Protein AF-A0AAD3SWW3-F1 (afdb_monomer_lite)

Sequence (235 aa):
MEGFQVLTLEDVVSCADIFVITTGGRDIIMVDHMRKMKNAIVCNIGHFNNEVDMHELETYPGIERITMKLQTDKYVFPDTKSGIIVMAEGHLMDLGCATGNPSLVMSCSFTNQVIAQLELWKKKKSGKYRKKIHVLPKHLDEKVAALHLGKLGVKLTKEQADYINVPSKVLTGLLTTGIRSKEGKDSRLEHYLQGMLFFLNPSYDKLFGVSPSMFIVIGRLEESGDNLERNAEME

Foldseek 3Di:
DVPDDADQLVVCLQFFAEWEFAQLDADQAEPVSVVNYAQHEYEYQHDAQGNHPLVCQVVPPPWDWDDPDFQWIWIADPVVRGIYIYGNSRGRRCVRVHPHDDPLLVQLQVQLVVVVVVVCVVCVPVPPDDPDDDDDPPVSNLLSVLVSCVVVVDADDPVNCVVQVHPNCSRPDDDDDDDDDDDDDDPPVCVVVVVSVVVRDPPPCPVPVDDSSGDTPTDHDDPPPDDPPDPPPDD

Secondary structure (DSSP, 8-state):
--S-----HHHHTTT-SEEEE--S-S--B-HHHHTT--S-EEEE-SSTT-SB-HHHHHHSTT-EEEEEETTEEEEE-TTT--EEEEEGGGSBHHHHSS--S-HHHHHHHHHHHHHHHHHHHHHTTTT---SS--PPPHHHHHH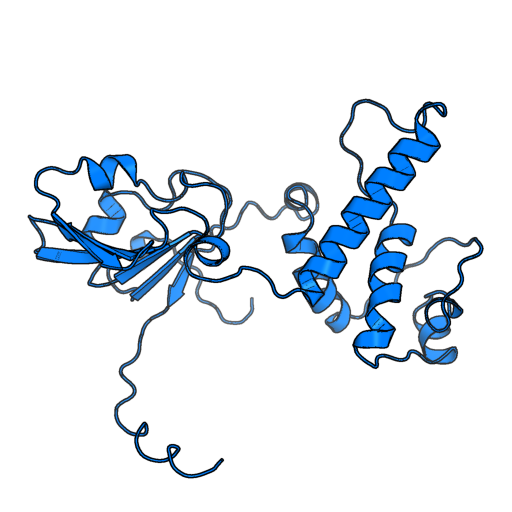HHHHHHTTTT----HHHHHHTT--GGGGTT-------------HHHHHHHHHHHHTT-TTGGGTS-------EEEE------S-TTSSSS--

pLDDT: mean 73.69, std 25.2, range [26.05, 97.5]

Radius of gyration: 23.42 Å; chains: 1; bounding box: 47×47×59 Å

InterPro domains:
  IPR000043 Adenosylhomocysteinase-like [PTHR23420] (1-168)
  IPR000043 Adenosylhomocysteinase-like [SM00996] (1-169)
  IPR015878 S-adenosyl-L-homocysteine hydrolase, NAD binding domain [PF00670] (1-100)
  IPR015878 S-adenosyl-L-homocysteine hydrolase, NAD binding domain [SM00997] (1-100)
  IPR036291 NAD(P)-binding domain superfamily [SSF51735] (1-100)
  IPR042172 Adenosylhomocysteinase-like superfamily [G3DSA:3.40.50.1480] (1-154)

Organism: Nepenthes gracilis (NCBI:txid150966)

Structure (mmCIF, N/CA/C/O backbone):
data_AF-A0AAD3SWW3-F1
#
_entry.id   AF-A0AAD3SWW3-F1
#
loop_
_atom_site.group_PDB
_atom_site.id
_atom_site.type_symbol
_atom_site.label_atom_id
_atom_site.label_alt_id
_atom_site.label_comp_id
_atom_site.label_asym_id
_atom_site.label_entity_id
_atom_site.label_seq_id
_atom_site.pdbx_PDB_ins_code
_atom_site.Cartn_x
_atom_site.Cartn_y
_atom_site.Cartn_z
_atom_site.occupancy
_atom_site.B_iso_or_equiv
_atom_site.auth_seq_id
_atom_site.auth_comp_id
_atom_site.auth_asym_id
_atom_site.auth_atom_id
_atom_site.pdbx_PDB_model_num
ATOM 1 N N . MET A 1 1 ? -11.834 -14.045 -11.225 1.00 55.09 1 MET A N 1
ATOM 2 C CA . MET A 1 1 ? -11.858 -13.611 -9.814 1.00 55.09 1 MET A CA 1
ATOM 3 C C . MET A 1 1 ? -11.356 -14.773 -8.987 1.00 55.09 1 MET A C 1
ATOM 5 O O . MET A 1 1 ? -11.909 -15.854 -9.124 1.00 55.09 1 MET A O 1
ATOM 9 N N . GLU A 1 2 ? -10.321 -14.559 -8.181 1.00 86.56 2 GLU A N 1
ATOM 10 C CA . GLU A 1 2 ? -9.600 -15.570 -7.379 1.00 86.56 2 GLU A CA 1
ATOM 11 C C . GLU A 1 2 ? -10.410 -16.125 -6.181 1.00 86.56 2 GLU A C 1
ATOM 13 O O . GLU A 1 2 ? -9.844 -16.537 -5.177 1.00 86.56 2 GLU A O 1
ATOM 18 N N . GLY A 1 3 ? -11.746 -16.100 -6.235 1.00 89.31 3 GLY A N 1
ATOM 19 C CA . GLY A 1 3 ? -12.611 -16.553 -5.137 1.00 89.31 3 GLY A CA 1
ATOM 20 C C . GLY A 1 3 ? -12.808 -15.552 -3.990 1.00 89.31 3 GLY A C 1
ATOM 21 O O . GLY A 1 3 ? -13.494 -15.877 -3.027 1.00 89.31 3 GLY A O 1
ATOM 22 N N . PHE A 1 4 ? -12.267 -14.334 -4.088 1.00 85.88 4 PHE A N 1
ATOM 23 C CA . PHE A 1 4 ? -12.509 -13.281 -3.099 1.00 85.88 4 PHE A CA 1
ATOM 24 C C . PHE A 1 4 ? -13.908 -12.681 -3.223 1.00 85.88 4 PHE A C 1
ATOM 26 O O . PHE A 1 4 ? -14.391 -12.410 -4.326 1.00 85.88 4 PHE A O 1
ATOM 33 N N . GLN A 1 5 ? -14.526 -12.424 -2.074 1.00 88.44 5 GLN A N 1
ATOM 34 C CA . GLN A 1 5 ? -15.773 -11.682 -2.006 1.00 88.44 5 GLN A CA 1
ATOM 35 C C . GLN A 1 5 ? -15.509 -10.199 -2.289 1.00 88.44 5 GLN A C 1
ATOM 37 O O . GLN A 1 5 ? -14.572 -9.617 -1.746 1.00 88.44 5 GLN A O 1
ATOM 42 N N . VAL A 1 6 ? -16.341 -9.592 -3.134 1.00 90.81 6 VAL A N 1
ATOM 43 C CA . VAL A 1 6 ? -16.295 -8.154 -3.419 1.00 90.81 6 VAL A CA 1
ATOM 44 C C . VAL A 1 6 ? -17.552 -7.519 -2.853 1.00 90.81 6 VAL A C 1
ATOM 46 O O . VAL A 1 6 ? -18.652 -7.802 -3.323 1.00 90.81 6 VAL A O 1
ATOM 49 N N . LEU A 1 7 ? -17.364 -6.702 -1.823 1.00 91.81 7 LEU A N 1
ATOM 50 C CA . LEU A 1 7 ? -18.405 -5.987 -1.088 1.00 91.81 7 LEU A CA 1
ATOM 51 C C . LEU A 1 7 ? -18.017 -4.516 -0.950 1.00 91.81 7 LEU A C 1
ATOM 53 O O . LEU A 1 7 ? -16.860 -4.154 -1.181 1.00 91.81 7 LEU A O 1
ATOM 57 N N . THR A 1 8 ? -18.973 -3.674 -0.565 1.00 92.81 8 THR A N 1
ATOM 58 C CA . THR A 1 8 ? -18.651 -2.303 -0.157 1.00 92.81 8 THR A CA 1
ATOM 59 C C . THR A 1 8 ? -18.072 -2.299 1.254 1.00 92.81 8 THR A C 1
ATOM 61 O O . THR A 1 8 ? -18.228 -3.269 1.995 1.00 92.81 8 THR A O 1
ATOM 64 N N . LEU A 1 9 ? -17.399 -1.214 1.650 1.00 92.81 9 LEU A N 1
ATOM 65 C CA . LEU A 1 9 ? -16.875 -1.077 3.012 1.00 92.81 9 LEU A CA 1
ATOM 66 C C . LEU A 1 9 ? -18.009 -1.119 4.046 1.00 92.81 9 LEU A C 1
ATOM 68 O O . LEU A 1 9 ? -17.864 -1.720 5.107 1.00 92.81 9 LEU A O 1
ATOM 72 N N . GLU A 1 10 ? -19.153 -0.519 3.729 1.00 93.31 10 GLU A N 1
ATOM 73 C CA . GLU A 1 10 ? -20.309 -0.428 4.619 1.00 93.31 10 GLU A CA 1
ATOM 74 C C . GLU A 1 10 ? -20.880 -1.803 4.984 1.00 93.31 10 GLU A C 1
ATOM 76 O O . GLU A 1 10 ? -21.335 -1.982 6.114 1.00 93.31 10 GLU A O 1
ATOM 81 N N . ASP A 1 11 ? -20.798 -2.780 4.075 1.00 92.69 11 ASP A N 1
ATOM 82 C CA . ASP A 1 11 ? -21.304 -4.143 4.287 1.00 92.69 11 ASP A CA 1
ATOM 83 C C . ASP A 1 11 ? -20.494 -4.929 5.336 1.00 92.69 11 ASP A C 1
ATOM 85 O O . ASP A 1 11 ? -20.975 -5.906 5.910 1.00 92.69 11 ASP A O 1
ATOM 89 N N . VAL A 1 12 ? -19.247 -4.523 5.581 1.00 93.56 12 VAL A N 1
ATOM 90 C CA . VAL A 1 12 ? -18.220 -5.326 6.274 1.00 93.56 12 VAL A CA 1
ATOM 91 C C . VAL A 1 12 ? -17.518 -4.588 7.410 1.00 93.56 12 VAL A C 1
ATOM 93 O O . VAL A 1 12 ? -16.843 -5.223 8.224 1.00 93.56 12 VAL A O 1
ATOM 96 N N . VAL A 1 13 ? -17.691 -3.266 7.505 1.00 93.75 13 VAL A N 1
ATOM 97 C CA . VAL A 1 13 ? -17.001 -2.392 8.469 1.00 93.75 13 VAL A CA 1
ATOM 98 C C . VAL A 1 13 ? -17.160 -2.850 9.922 1.00 93.75 13 VAL A C 1
ATOM 100 O O . VAL A 1 13 ? -16.251 -2.683 10.727 1.00 93.75 13 VAL A O 1
ATOM 103 N N . SER A 1 14 ? -18.290 -3.469 10.264 1.00 92.31 14 SER A N 1
ATOM 104 C CA . SER A 1 14 ? -18.594 -3.914 11.628 1.00 92.31 14 SER A CA 1
ATOM 105 C C . SER A 1 14 ? -18.078 -5.317 11.963 1.00 92.31 14 SER A C 1
ATOM 107 O O . SER A 1 14 ? -17.963 -5.656 13.142 1.00 92.31 14 SER A O 1
ATOM 109 N N . CYS A 1 15 ? -17.759 -6.149 10.965 1.00 90.06 15 CYS A N 1
ATOM 110 C CA . CYS A 1 15 ? -17.384 -7.550 11.182 1.00 90.06 15 CYS A CA 1
ATOM 111 C C . CYS A 1 15 ? -15.921 -7.875 10.860 1.00 90.06 15 CYS A C 1
ATOM 113 O O . CYS A 1 15 ? -15.396 -8.857 11.391 1.00 90.06 15 CYS A O 1
ATOM 115 N N . ALA A 1 16 ? -15.280 -7.072 10.015 1.00 93.12 16 ALA A N 1
ATOM 116 C CA . ALA A 1 16 ? -13.889 -7.213 9.603 1.00 93.12 16 ALA A CA 1
ATOM 117 C C . ALA A 1 16 ? -12.892 -6.973 10.750 1.00 93.12 16 ALA A C 1
ATOM 119 O O . ALA A 1 16 ? -13.108 -6.114 11.605 1.00 93.12 16 ALA A O 1
ATOM 120 N N . ASP A 1 17 ? -11.796 -7.734 10.765 1.00 94.25 17 ASP A N 1
ATOM 121 C CA . ASP A 1 17 ? -10.721 -7.613 11.762 1.00 94.25 17 ASP A CA 1
ATOM 122 C C . ASP A 1 17 ? -9.561 -6.748 11.269 1.00 94.25 17 ASP A C 1
ATOM 124 O O . ASP A 1 17 ? -8.913 -6.067 12.061 1.00 94.25 17 ASP A O 1
ATOM 128 N N . ILE A 1 18 ? -9.279 -6.788 9.967 1.00 95.88 18 ILE A N 1
ATOM 129 C CA . ILE A 1 18 ? -8.135 -6.107 9.358 1.00 95.88 18 ILE A CA 1
ATOM 130 C C . ILE A 1 18 ? -8.613 -5.370 8.116 1.00 95.88 18 ILE A C 1
ATOM 132 O O . ILE A 1 18 ? -9.241 -5.974 7.249 1.00 95.88 18 ILE A O 1
ATOM 136 N N . PHE A 1 19 ? -8.265 -4.091 8.026 1.00 95.69 19 PHE A N 1
ATOM 137 C CA . PHE A 1 19 ? -8.525 -3.223 6.889 1.00 95.69 19 PHE A CA 1
ATOM 138 C C . PHE A 1 19 ? -7.195 -2.782 6.289 1.00 95.69 19 PHE A C 1
ATOM 140 O O . PHE A 1 19 ? -6.460 -2.009 6.905 1.00 95.69 19 PHE A O 1
ATOM 147 N N . VAL A 1 20 ? -6.898 -3.270 5.083 1.00 95.38 20 VAL A N 1
ATOM 148 C CA . VAL A 1 20 ? -5.727 -2.840 4.309 1.00 95.38 20 VAL A CA 1
ATOM 149 C C . VAL A 1 20 ? -6.189 -2.037 3.110 1.00 95.38 20 VAL A C 1
ATOM 151 O O . VAL A 1 20 ? -6.940 -2.547 2.277 1.00 95.38 20 VAL A O 1
ATOM 154 N N . ILE A 1 21 ? -5.723 -0.798 3.006 1.00 94.12 21 ILE A N 1
ATOM 155 C CA . ILE A 1 21 ? -6.147 0.121 1.953 1.00 94.12 21 ILE A CA 1
ATOM 156 C C . ILE A 1 21 ? -5.066 0.195 0.875 1.00 94.12 21 ILE A C 1
ATOM 158 O O . ILE A 1 21 ? -3.890 0.401 1.177 1.00 94.12 21 ILE A O 1
ATOM 162 N N . THR A 1 22 ? -5.470 -0.027 -0.378 1.00 93.12 22 THR A N 1
ATOM 163 C CA . THR A 1 22 ? -4.569 -0.201 -1.532 1.00 93.12 22 THR A CA 1
ATOM 164 C C . THR A 1 22 ? -4.985 0.648 -2.739 1.00 93.12 22 THR A C 1
ATOM 166 O O . THR A 1 22 ? -4.656 0.316 -3.876 1.00 93.12 22 THR A O 1
ATOM 169 N N . THR A 1 23 ? -5.768 1.715 -2.535 1.00 88.81 23 THR A N 1
ATOM 170 C CA . THR A 1 23 ? -6.510 2.335 -3.647 1.00 88.81 23 THR A CA 1
ATOM 171 C C . THR A 1 23 ? -5.728 3.415 -4.386 1.00 88.81 23 THR A C 1
ATOM 173 O O . THR A 1 23 ? -5.988 3.648 -5.565 1.00 88.81 23 THR A O 1
ATOM 176 N N . GLY A 1 24 ? -4.804 4.106 -3.709 1.00 86.19 24 GLY A N 1
ATOM 177 C CA . GLY A 1 24 ? -4.167 5.315 -4.232 1.00 86.19 24 GLY A CA 1
ATOM 178 C C . GLY A 1 24 ? -5.123 6.508 -4.369 1.00 86.19 24 GLY A C 1
ATOM 179 O O . GLY A 1 24 ? -4.792 7.491 -5.035 1.00 86.19 24 GLY A O 1
ATOM 180 N N . GLY A 1 25 ? -6.324 6.402 -3.794 1.00 87.62 25 GLY A N 1
ATOM 181 C CA . GLY A 1 25 ? -7.372 7.408 -3.842 1.00 87.62 25 GLY A CA 1
ATOM 182 C C . GLY A 1 25 ? -7.281 8.417 -2.700 1.00 87.62 25 GLY A C 1
ATOM 183 O O . GLY A 1 25 ? -6.211 8.861 -2.288 1.00 87.62 25 GLY A O 1
ATOM 184 N N . ARG A 1 26 ? -8.451 8.821 -2.214 1.00 89.19 26 ARG A N 1
ATOM 185 C CA . ARG A 1 26 ? -8.616 9.642 -1.018 1.00 89.19 26 ARG A CA 1
ATOM 186 C C . ARG A 1 26 ? -9.903 9.242 -0.333 1.00 89.19 26 ARG A C 1
ATOM 188 O O . ARG A 1 26 ? -10.811 8.742 -0.996 1.00 89.19 26 ARG A O 1
ATOM 195 N N . ASP A 1 27 ? -9.976 9.542 0.946 1.00 93.00 27 ASP A N 1
ATOM 196 C CA . ASP A 1 27 ? -11.205 9.487 1.711 1.00 93.00 27 ASP A CA 1
ATOM 197 C C . ASP A 1 27 ? -11.892 8.104 1.662 1.00 93.00 27 ASP A C 1
ATOM 199 O O . ASP A 1 27 ? -13.094 7.992 1.430 1.00 93.00 27 ASP A O 1
ATOM 203 N N . ILE A 1 28 ? -11.119 7.033 1.875 1.00 94.31 28 ILE A N 1
ATOM 204 C CA . ILE A 1 28 ? -11.620 5.653 1.790 1.00 94.31 28 ILE A CA 1
ATOM 205 C C . ILE A 1 28 ? -12.168 5.190 3.142 1.00 94.31 28 ILE A C 1
ATOM 207 O O . ILE A 1 28 ? -13.298 4.711 3.243 1.00 94.31 28 ILE A O 1
ATOM 211 N N . ILE A 1 29 ? -11.380 5.349 4.207 1.00 95.25 29 ILE A N 1
ATOM 212 C CA . ILE A 1 29 ? -11.789 5.018 5.574 1.00 95.25 29 ILE A CA 1
ATOM 213 C C . ILE A 1 29 ? -11.924 6.3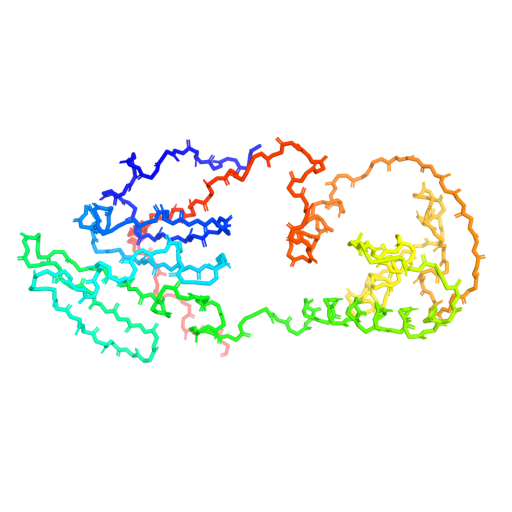13 6.377 1.00 95.25 29 ILE A C 1
ATOM 215 O O . ILE A 1 29 ? -10.937 6.886 6.831 1.00 95.25 29 ILE A O 1
ATOM 219 N N . MET A 1 30 ? -13.171 6.758 6.538 1.00 95.94 30 MET A N 1
ATOM 220 C CA . MET A 1 30 ? -13.561 7.923 7.337 1.00 95.94 30 MET A CA 1
ATOM 221 C C . MET A 1 30 ? -13.652 7.586 8.825 1.00 95.94 30 MET A C 1
ATOM 223 O O . MET A 1 30 ? -13.816 6.418 9.199 1.00 95.94 30 MET A O 1
ATOM 227 N N . VAL A 1 31 ? -13.647 8.612 9.680 1.00 95.12 31 VAL A N 1
ATOM 228 C CA . VAL A 1 31 ? -13.878 8.448 11.125 1.00 95.12 31 VAL A CA 1
ATOM 229 C C . VAL A 1 31 ? -15.209 7.748 11.425 1.00 95.12 31 VAL A C 1
ATOM 231 O O . VAL A 1 31 ? -15.271 6.878 12.294 1.00 95.12 31 VAL A O 1
ATOM 234 N N . ASP A 1 32 ? -16.246 8.011 10.624 1.00 94.38 32 ASP A N 1
ATOM 235 C CA . ASP A 1 32 ? -17.550 7.347 10.722 1.00 94.38 32 ASP A CA 1
ATOM 236 C C . ASP A 1 32 ? -17.498 5.845 10.413 1.00 94.38 32 ASP A C 1
ATOM 238 O O . ASP A 1 32 ? -18.299 5.070 10.944 1.00 94.38 32 ASP A O 1
ATOM 242 N N . HIS A 1 33 ? -16.564 5.416 9.559 1.00 95.50 33 HIS A N 1
ATOM 243 C CA . HIS A 1 33 ? -16.304 3.998 9.319 1.00 95.50 33 HIS A CA 1
ATOM 244 C C . HIS A 1 33 ? -15.572 3.406 10.521 1.00 95.50 33 HIS A C 1
ATOM 246 O O . HIS A 1 33 ? -16.026 2.415 11.087 1.00 95.50 33 HIS A O 1
ATOM 252 N N . MET A 1 34 ? -14.496 4.060 10.966 1.00 95.00 34 MET A N 1
ATOM 253 C CA . MET A 1 34 ? -13.670 3.626 12.098 1.00 95.00 34 MET A CA 1
ATOM 254 C C . MET A 1 34 ? -14.466 3.457 13.393 1.00 95.00 34 MET A C 1
ATOM 256 O O . MET A 1 34 ? -14.287 2.479 14.112 1.00 95.00 34 MET A O 1
ATOM 260 N N . ARG A 1 35 ? -15.422 4.349 13.646 1.00 94.44 35 ARG A N 1
ATOM 261 C CA . ARG A 1 35 ? -16.319 4.290 14.801 1.00 94.44 35 ARG A CA 1
ATOM 262 C C . ARG A 1 35 ? -17.232 3.057 14.804 1.00 94.44 35 ARG A C 1
ATOM 264 O O . ARG A 1 35 ? -17.627 2.582 15.866 1.00 94.44 35 ARG A O 1
ATOM 271 N N . LYS A 1 36 ? -17.579 2.534 13.623 1.00 94.38 36 LYS A N 1
ATOM 272 C CA . LYS A 1 36 ? -18.402 1.321 13.455 1.00 94.38 36 LYS A CA 1
ATOM 273 C C . LYS A 1 36 ? -17.576 0.037 13.505 1.00 94.38 36 LYS A C 1
ATOM 275 O O . LYS A 1 36 ? -18.163 -1.044 13.554 1.00 94.38 36 LYS A O 1
ATOM 280 N N . MET A 1 37 ? -16.248 0.140 13.476 1.00 94.31 37 MET A N 1
ATOM 281 C CA . MET A 1 37 ? -15.373 -1.019 13.573 1.00 94.31 37 MET A CA 1
ATOM 282 C C . MET A 1 37 ? -15.415 -1.613 14.981 1.00 94.31 37 MET A C 1
ATOM 284 O O . MET A 1 37 ? -15.529 -0.913 15.995 1.00 94.31 37 MET A O 1
ATOM 288 N N . LYS A 1 38 ? -15.275 -2.938 15.039 1.00 87.75 38 LYS A N 1
ATOM 289 C CA . LYS A 1 38 ? -14.920 -3.644 16.274 1.00 87.75 38 LYS A CA 1
ATOM 290 C C . LYS A 1 38 ? -13.450 -3.367 16.641 1.00 87.75 38 LYS A C 1
ATOM 292 O O . LYS A 1 38 ? -12.828 -2.459 16.097 1.00 87.75 38 LYS A O 1
ATOM 297 N N . ASN A 1 39 ? -12.876 -4.159 17.549 1.00 89.31 39 ASN A N 1
ATOM 298 C CA . ASN A 1 39 ? -11.435 -4.129 17.820 1.00 89.31 39 ASN A CA 1
ATOM 299 C C . ASN A 1 39 ? -10.640 -4.586 16.582 1.00 89.31 39 ASN A C 1
ATOM 301 O O . ASN A 1 39 ? -10.325 -5.766 16.456 1.00 89.31 39 ASN A O 1
ATOM 305 N N . ALA A 1 40 ? -10.374 -3.661 15.661 1.00 94.56 40 ALA A N 1
ATOM 306 C CA . ALA A 1 40 ? -9.827 -3.936 14.337 1.00 94.56 40 ALA A CA 1
ATOM 307 C C . ALA A 1 40 ? -8.489 -3.227 14.099 1.00 94.56 40 ALA A C 1
ATOM 309 O O . ALA A 1 40 ? -8.149 -2.254 14.775 1.00 94.56 40 ALA A O 1
ATOM 310 N N . ILE A 1 41 ? -7.743 -3.710 13.109 1.00 96.62 41 ILE A N 1
ATOM 311 C CA . ILE A 1 41 ? -6.492 -3.119 12.630 1.00 96.62 41 ILE A CA 1
ATOM 312 C C . ILE A 1 41 ? -6.770 -2.353 11.337 1.00 96.62 41 ILE A C 1
ATOM 314 O O . ILE A 1 41 ? -7.357 -2.902 10.407 1.00 96.62 41 ILE A O 1
ATOM 318 N N . VAL A 1 42 ? -6.303 -1.111 11.259 1.00 96.56 42 VAL A N 1
ATOM 319 C CA . VAL A 1 42 ? -6.404 -0.247 10.081 1.00 96.56 42 VAL A CA 1
ATOM 320 C C . VAL A 1 42 ? -5.002 0.121 9.614 1.00 96.56 42 VAL A C 1
ATOM 322 O O . VAL A 1 42 ? -4.190 0.652 10.378 1.00 96.56 42 VAL A O 1
ATOM 325 N N . CYS A 1 43 ? -4.697 -0.166 8.352 1.00 95.38 43 CYS A N 1
ATOM 326 C CA . CYS A 1 43 ? -3.418 0.186 7.758 1.00 95.38 43 CYS A CA 1
ATOM 327 C C . CYS A 1 43 ? -3.543 0.572 6.282 1.00 95.38 43 CYS A C 1
ATOM 329 O O . CYS A 1 43 ? -4.425 0.119 5.549 1.00 95.38 43 CYS A O 1
ATOM 331 N N . ASN A 1 44 ? -2.623 1.427 5.850 1.00 94.19 44 ASN A N 1
ATOM 332 C CA . ASN A 1 44 ? -2.540 1.916 4.485 1.00 94.19 44 ASN A CA 1
ATOM 333 C C . ASN A 1 44 ? -1.256 1.395 3.828 1.00 94.19 44 ASN A C 1
ATOM 335 O O . ASN A 1 44 ? -0.177 1.462 4.416 1.00 94.19 44 ASN A O 1
ATOM 339 N N . ILE A 1 45 ? -1.368 0.875 2.609 1.00 92.75 45 ILE A N 1
ATOM 340 C CA . ILE A 1 45 ? -0.232 0.526 1.740 1.00 92.75 45 ILE A CA 1
ATOM 341 C C . ILE A 1 45 ? -0.410 1.122 0.329 1.00 92.75 45 ILE A C 1
ATOM 343 O O . ILE A 1 45 ? 0.311 0.776 -0.603 1.00 92.75 45 ILE A O 1
ATOM 347 N N . GLY A 1 46 ? -1.396 2.006 0.160 1.00 85.69 46 GLY A N 1
ATOM 348 C CA . GLY A 1 46 ? -1.664 2.731 -1.072 1.00 85.69 46 GLY A CA 1
ATOM 349 C C . GLY A 1 46 ? -0.789 3.976 -1.198 1.00 85.69 46 GLY A C 1
ATOM 350 O O . GLY A 1 46 ? 0.431 3.889 -1.323 1.00 85.69 46 GLY A O 1
ATOM 351 N N . HIS A 1 47 ? -1.397 5.156 -1.219 1.00 81.12 47 HIS A N 1
ATOM 352 C CA . HIS A 1 47 ? -0.704 6.419 -1.430 1.00 81.12 47 HIS A CA 1
ATOM 353 C C . HIS A 1 47 ? -0.844 7.355 -0.227 1.00 81.12 47 HIS A C 1
ATOM 355 O O . HIS A 1 47 ? -1.934 7.563 0.297 1.00 81.12 47 HIS A O 1
ATOM 361 N N . PHE A 1 48 ? 0.284 7.940 0.189 1.00 80.62 48 PHE A N 1
ATOM 362 C CA . PHE A 1 48 ? 0.371 8.954 1.246 1.00 80.62 48 PHE A CA 1
ATOM 363 C C . PHE A 1 48 ? -0.401 8.593 2.531 1.00 80.62 48 PHE A C 1
ATOM 365 O O . PHE A 1 48 ? -0.254 7.483 3.033 1.00 80.62 48 PHE A O 1
ATOM 372 N N . ASN A 1 49 ? -1.129 9.555 3.100 1.00 80.94 49 ASN A N 1
ATOM 373 C CA . ASN A 1 49 ? -1.842 9.480 4.374 1.00 80.94 49 ASN A CA 1
ATOM 374 C C . ASN A 1 49 ? -3.286 10.002 4.280 1.00 80.94 49 ASN A C 1
ATOM 376 O O . ASN A 1 49 ? -3.893 10.305 5.297 1.00 80.94 49 ASN A O 1
ATOM 380 N N . ASN A 1 50 ? -3.825 10.144 3.068 1.00 87.12 50 ASN A N 1
ATOM 381 C CA . ASN A 1 50 ? -5.152 10.712 2.806 1.00 87.12 50 ASN A CA 1
ATOM 382 C C . ASN A 1 50 ? -6.205 9.651 2.443 1.00 87.12 50 ASN A C 1
ATOM 384 O O . ASN A 1 50 ? -7.326 9.994 2.073 1.00 87.12 50 ASN A O 1
ATOM 388 N N . GLU A 1 51 ? -5.854 8.366 2.501 1.00 90.88 51 GLU A N 1
ATOM 389 C CA . GLU A 1 51 ? -6.815 7.270 2.331 1.00 90.88 51 GLU A CA 1
ATOM 390 C C . GLU A 1 51 ? -7.551 6.936 3.640 1.00 90.88 51 GLU A C 1
ATOM 392 O O . GLU A 1 51 ? -8.695 6.477 3.600 1.00 90.88 51 GLU A O 1
ATOM 397 N N . VAL A 1 52 ? -6.915 7.210 4.785 1.00 94.19 52 VAL A N 1
ATOM 398 C CA . VAL A 1 52 ? -7.509 7.163 6.128 1.00 94.19 52 VAL A CA 1
ATOM 399 C C . VAL A 1 52 ? -7.679 8.587 6.621 1.00 94.19 52 VAL A C 1
ATOM 401 O O . VAL A 1 52 ? -6.739 9.378 6.551 1.00 94.19 52 VAL A O 1
ATOM 404 N N . ASP A 1 53 ? -8.842 8.902 7.175 1.00 94.94 53 ASP A N 1
ATOM 405 C CA . ASP A 1 53 ? -9.071 10.198 7.801 1.00 94.94 53 ASP A CA 1
ATOM 406 C C . ASP A 1 53 ? -8.432 10.283 9.193 1.00 94.94 53 ASP A C 1
ATOM 408 O O . ASP A 1 53 ? -9.081 10.172 10.236 1.00 94.94 53 ASP A O 1
ATOM 412 N N . MET A 1 54 ? -7.111 10.445 9.199 1.00 95.38 54 MET A N 1
ATOM 413 C CA . MET A 1 54 ? -6.332 10.602 10.424 1.00 95.38 54 MET A CA 1
ATOM 414 C C . MET A 1 54 ? -6.619 11.929 11.124 1.00 95.38 54 MET A C 1
ATOM 416 O O . MET A 1 54 ? -6.554 11.997 12.347 1.00 95.38 54 MET A O 1
ATOM 420 N N . HIS A 1 55 ? -6.946 12.981 10.369 1.00 94.94 55 HIS A N 1
ATOM 421 C CA . HIS A 1 55 ? -7.166 14.305 10.938 1.00 94.94 55 HIS A CA 1
ATOM 422 C C . HIS A 1 55 ? -8.432 14.348 11.795 1.00 94.94 55 HIS A C 1
ATOM 424 O O . HIS A 1 55 ? -8.378 14.797 12.944 1.00 94.94 55 HIS A O 1
ATOM 430 N N . GLU A 1 56 ? -9.558 13.857 11.270 1.00 95.31 56 GLU A N 1
ATOM 431 C CA . GLU A 1 56 ? -10.788 13.772 12.059 1.00 95.31 56 GLU A CA 1
ATOM 432 C C . GLU A 1 56 ? -10.646 12.757 13.192 1.00 95.31 56 GLU A C 1
ATOM 434 O O . GLU A 1 56 ? -11.141 13.008 14.287 1.00 95.31 56 GLU A O 1
ATOM 439 N N . LEU A 1 57 ? -9.911 11.655 12.988 1.00 95.94 57 LEU A N 1
ATOM 440 C CA . LEU A 1 57 ? -9.635 10.695 14.058 1.00 95.94 57 LEU A CA 1
ATOM 441 C C . LEU A 1 57 ? -8.878 11.329 15.233 1.00 95.94 57 LEU A C 1
ATOM 443 O O . LEU A 1 57 ? -9.248 11.114 16.384 1.00 95.94 57 LEU A O 1
ATOM 447 N N . GLU A 1 58 ? -7.827 12.107 14.966 1.00 94.81 58 GLU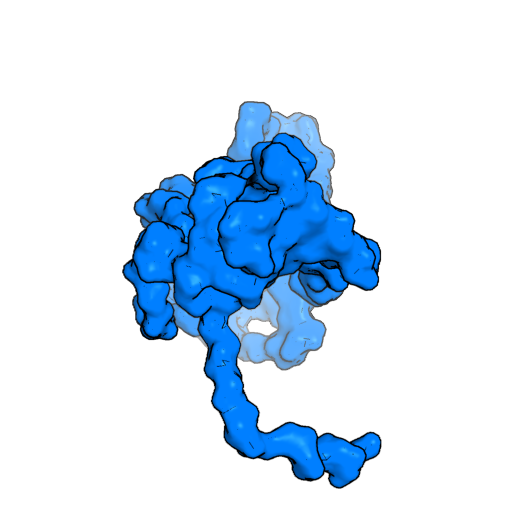 A N 1
ATOM 448 C CA . GLU A 1 58 ? -7.000 12.738 16.005 1.00 94.81 58 GLU A CA 1
ATOM 449 C C . GLU A 1 58 ? -7.706 13.890 16.719 1.00 94.81 58 GLU A C 1
ATOM 451 O O . GLU A 1 58 ? -7.415 14.177 17.880 1.00 94.81 58 GLU A O 1
ATOM 456 N N . THR A 1 59 ? -8.638 14.547 16.032 1.00 96.31 59 THR A N 1
ATOM 457 C CA . THR A 1 59 ? -9.420 15.662 16.577 1.00 96.31 59 THR A CA 1
ATOM 458 C C . THR A 1 59 ? -10.780 15.223 17.123 1.00 96.31 59 THR A C 1
ATOM 460 O O . THR A 1 59 ? -11.528 16.056 17.645 1.00 96.31 59 THR A O 1
ATOM 463 N N . TYR A 1 60 ? -11.096 13.924 17.060 1.00 96.50 60 TYR A N 1
ATOM 464 C CA . TYR A 1 60 ? -12.383 13.395 17.488 1.00 96.50 60 TYR A CA 1
ATOM 465 C C . TYR A 1 60 ? -12.615 13.667 18.987 1.00 96.50 60 TYR A C 1
ATOM 467 O O . TYR A 1 60 ? -11.765 13.331 19.821 1.00 96.50 60 TYR A O 1
ATOM 475 N N . PRO A 1 61 ? -13.761 14.260 19.378 1.00 96.38 61 PRO A N 1
ATOM 476 C CA . PRO A 1 61 ? -13.997 14.658 20.762 1.00 96.38 61 PRO A CA 1
ATOM 477 C C . PRO A 1 61 ? -13.878 13.489 21.744 1.00 96.38 61 PRO A C 1
ATOM 479 O O . PRO A 1 61 ? -14.675 12.556 21.711 1.00 96.38 61 PRO A O 1
ATOM 482 N N . GLY A 1 62 ? -12.903 13.566 22.655 1.00 95.12 62 GLY A N 1
ATOM 483 C CA . GLY A 1 62 ? -12.694 12.567 23.707 1.00 95.12 62 GLY A CA 1
ATOM 484 C C . GLY A 1 62 ? -12.027 11.268 23.247 1.00 95.12 62 GLY A C 1
ATOM 485 O O . GLY A 1 62 ? -12.074 10.291 23.994 1.00 95.12 62 GLY A O 1
ATOM 486 N N . ILE A 1 63 ? -11.432 11.239 22.050 1.00 96.56 63 ILE A N 1
ATOM 487 C CA . ILE A 1 63 ? -10.628 10.102 21.594 1.00 96.56 63 ILE A CA 1
ATOM 488 C C . ILE A 1 63 ? -9.408 9.911 22.499 1.00 96.56 63 ILE A C 1
ATOM 490 O O . ILE A 1 63 ? -8.713 10.865 22.852 1.00 96.56 63 ILE A O 1
ATOM 494 N N . GLU A 1 64 ? -9.136 8.667 22.876 1.00 96.62 64 GLU A N 1
ATOM 495 C CA . GLU A 1 64 ? -7.928 8.317 23.621 1.00 96.62 64 GLU A CA 1
ATOM 496 C C . GLU A 1 64 ? -6.934 7.633 22.679 1.00 96.62 64 GLU A C 1
ATOM 498 O O . GLU A 1 64 ? -7.210 6.547 22.166 1.00 96.62 64 GLU A O 1
ATOM 503 N N . ARG A 1 65 ? -5.773 8.263 22.452 1.00 96.88 65 ARG A N 1
ATOM 504 C CA . ARG A 1 65 ? -4.649 7.673 21.712 1.00 96.88 65 ARG A CA 1
ATOM 505 C C . ARG A 1 65 ? -3.679 7.016 22.692 1.00 96.88 65 ARG A C 1
ATOM 507 O O . ARG A 1 65 ? -3.073 7.690 23.521 1.00 96.88 65 ARG A O 1
ATOM 514 N N . ILE A 1 66 ? -3.499 5.708 22.558 1.00 96.50 66 ILE A N 1
ATOM 515 C CA . ILE A 1 66 ? -2.570 4.891 23.339 1.00 96.50 66 ILE A CA 1
ATOM 516 C C . ILE A 1 66 ? -1.492 4.363 22.392 1.00 96.50 66 ILE A C 1
ATOM 518 O O . ILE A 1 66 ? -1.718 3.414 21.637 1.00 96.50 66 ILE A O 1
ATOM 522 N N . THR A 1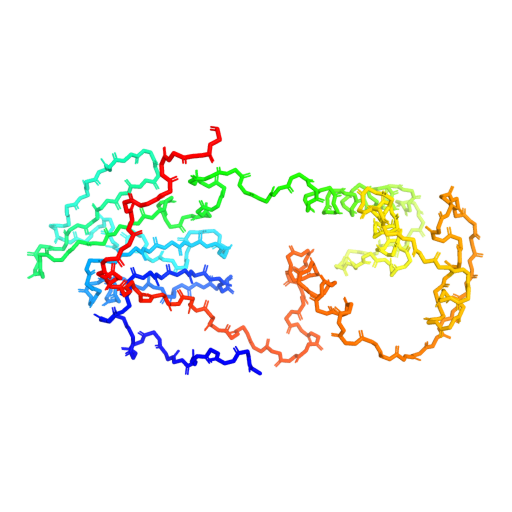 67 ? -0.302 4.956 22.435 1.00 96.88 67 THR A N 1
ATOM 523 C CA . THR A 1 67 ? 0.843 4.472 21.655 1.00 96.88 67 THR A CA 1
ATOM 524 C C . THR A 1 67 ? 1.352 3.159 22.242 1.00 96.88 67 THR A C 1
ATOM 526 O O . THR A 1 67 ? 1.877 3.126 23.353 1.00 96.88 67 THR A O 1
ATOM 529 N N . MET A 1 68 ? 1.202 2.061 21.498 1.00 93.38 68 MET A N 1
ATOM 530 C CA . MET A 1 68 ? 1.667 0.739 21.932 1.00 93.38 68 MET A CA 1
ATOM 531 C C . MET A 1 68 ? 3.169 0.582 21.690 1.00 93.38 68 MET A C 1
ATOM 533 O O . MET A 1 68 ? 3.908 0.087 22.537 1.00 93.38 68 MET A O 1
ATOM 537 N N . LYS A 1 69 ? 3.614 1.006 20.507 1.00 93.31 69 LYS A N 1
ATOM 538 C CA . LYS A 1 69 ? 5.013 1.077 20.080 1.00 93.31 69 LYS A CA 1
ATOM 539 C C . LYS A 1 69 ? 5.131 2.116 18.967 1.00 93.31 69 LYS A C 1
ATOM 541 O O . LYS A 1 69 ? 4.121 2.618 18.480 1.00 93.31 69 LYS A O 1
ATOM 546 N N . LEU A 1 70 ? 6.357 2.412 18.539 1.00 93.50 70 LEU A N 1
ATOM 547 C CA . LEU A 1 70 ? 6.588 3.291 17.393 1.00 93.50 70 LEU A CA 1
ATOM 548 C C . LEU A 1 70 ? 5.759 2.820 16.180 1.00 93.50 70 LEU A C 1
ATOM 550 O O . LEU A 1 70 ? 5.799 1.638 15.838 1.00 93.50 70 LEU A O 1
ATOM 554 N N . GLN A 1 71 ? 5.006 3.744 15.570 1.00 94.19 71 GLN A N 1
ATOM 555 C CA . GLN A 1 71 ? 4.118 3.507 14.417 1.00 94.19 71 GLN A CA 1
ATOM 556 C C . GLN A 1 71 ? 2.979 2.508 14.676 1.00 94.19 71 GLN A C 1
ATOM 558 O O . GLN A 1 71 ? 2.463 1.890 13.743 1.00 94.19 71 GLN A O 1
ATOM 563 N N . THR A 1 72 ? 2.577 2.303 15.928 1.00 97.00 72 THR A N 1
ATOM 564 C CA . THR A 1 72 ? 1.400 1.498 16.266 1.00 97.00 72 THR A CA 1
ATOM 565 C C . THR A 1 72 ? 0.655 2.150 17.417 1.00 97.00 72 THR A C 1
ATOM 567 O O . THR A 1 72 ? 1.084 2.097 18.573 1.00 97.00 72 THR A O 1
ATOM 570 N N . ASP A 1 73 ? -0.491 2.730 17.088 1.00 97.19 73 ASP A N 1
ATOM 571 C CA . ASP A 1 73 ? -1.318 3.492 18.009 1.00 97.19 73 ASP A CA 1
ATOM 572 C C . ASP A 1 73 ? -2.703 2.869 18.102 1.00 97.19 73 ASP A C 1
ATOM 574 O O . ASP A 1 73 ? -3.326 2.542 17.093 1.00 97.19 73 ASP A O 1
ATOM 578 N N . LYS A 1 74 ? -3.203 2.711 19.325 1.00 97.06 74 LYS A N 1
ATOM 579 C CA . LYS A 1 74 ? -4.590 2.337 19.570 1.00 97.06 74 LYS A CA 1
ATOM 580 C C . LYS A 1 74 ? -5.408 3.600 19.814 1.00 97.06 74 LYS A C 1
ATOM 582 O O . LYS A 1 74 ? -5.076 4.367 20.710 1.00 97.06 74 LYS A O 1
ATOM 587 N N . TYR A 1 75 ? -6.486 3.786 19.064 1.00 97.31 75 TYR A N 1
ATOM 588 C CA . TYR A 1 75 ? -7.449 4.868 19.258 1.00 97.31 75 TYR A CA 1
ATOM 589 C C . TYR A 1 75 ? -8.730 4.292 19.853 1.00 97.31 75 TYR A C 1
ATOM 591 O O . TYR A 1 75 ? -9.324 3.387 19.266 1.00 97.31 75 TYR A O 1
ATOM 599 N N . VAL A 1 76 ? -9.141 4.779 21.024 1.00 96.50 76 VAL A N 1
ATOM 600 C CA . VAL A 1 76 ? -10.343 4.315 21.731 1.00 96.50 76 VAL A CA 1
ATOM 601 C C . VAL A 1 76 ? -11.439 5.364 21.630 1.00 96.50 76 VAL A C 1
ATOM 603 O O . VAL A 1 76 ? -11.287 6.483 22.124 1.00 96.50 76 VAL A O 1
ATOM 606 N N . PHE A 1 77 ? -12.559 4.983 21.016 1.00 95.88 77 PHE A N 1
ATOM 607 C CA . PHE A 1 77 ? -13.726 5.846 20.875 1.00 95.88 77 PHE A CA 1
ATOM 608 C C . PHE A 1 77 ? -14.485 5.952 22.208 1.00 95.88 77 PHE A C 1
ATOM 610 O O . PHE A 1 77 ? -14.818 4.931 22.824 1.00 95.88 77 PHE A O 1
ATOM 617 N N . PRO A 1 78 ? -14.787 7.170 22.690 1.00 94.12 78 PRO A N 1
ATOM 618 C CA . PRO A 1 78 ? -15.391 7.365 24.005 1.00 94.12 78 PRO A CA 1
ATOM 619 C C . PRO A 1 78 ? -16.832 6.858 24.092 1.00 94.12 78 PRO A C 1
ATOM 621 O O . PRO A 1 78 ? -17.254 6.473 25.188 1.00 94.12 78 PRO A O 1
ATOM 624 N N . ASP A 1 79 ? -17.561 6.863 22.975 1.00 90.31 79 ASP A N 1
ATOM 625 C CA . ASP A 1 79 ? -18.983 6.541 22.880 1.00 90.31 79 ASP A CA 1
ATOM 626 C C . ASP A 1 79 ? -19.254 5.041 22.716 1.00 90.31 79 ASP A C 1
ATOM 628 O O . ASP A 1 79 ? -20.166 4.517 23.352 1.00 90.31 79 ASP A O 1
ATOM 632 N N . THR A 1 80 ? -18.444 4.333 21.929 1.00 86.62 80 THR A N 1
ATOM 633 C CA . THR A 1 80 ? -18.579 2.879 21.731 1.00 86.62 80 THR A CA 1
ATOM 634 C C . THR A 1 80 ? -17.716 2.062 22.690 1.00 86.62 80 THR A C 1
ATOM 636 O O . THR A 1 80 ? -17.955 0.868 22.856 1.00 86.62 80 THR A O 1
ATOM 639 N N . LYS A 1 81 ? -16.687 2.679 23.294 1.00 84.25 81 LYS A N 1
ATOM 640 C CA . LYS A 1 81 ? -15.588 1.998 24.008 1.00 84.25 81 LYS A CA 1
ATOM 641 C C . LYS A 1 81 ? -14.838 0.965 23.153 1.00 84.25 81 LYS A C 1
ATOM 643 O O . LYS A 1 81 ? -14.052 0.190 23.697 1.00 84.25 81 LYS A O 1
ATOM 648 N N . SER A 1 82 ? -15.048 0.952 21.833 1.00 84.00 82 SER A N 1
ATOM 649 C CA . SER A 1 82 ? -14.266 0.136 20.905 1.00 84.00 82 SER A CA 1
ATOM 650 C C . SER A 1 82 ? -12.934 0.819 20.609 1.00 84.00 82 SER A C 1
ATOM 652 O O . SER A 1 82 ? -12.832 2.049 20.611 1.00 84.00 82 SER A O 1
ATOM 654 N N . GLY A 1 83 ? -11.888 0.014 20.408 1.00 89.25 83 GLY A N 1
ATOM 655 C CA . GLY A 1 83 ? -10.558 0.519 20.098 1.00 89.25 83 GLY A CA 1
ATOM 656 C C . GLY A 1 83 ? -10.041 -0.030 18.781 1.00 89.25 83 GLY A C 1
ATOM 657 O O . GLY A 1 83 ? -9.963 -1.244 18.628 1.00 89.25 83 GLY A O 1
ATOM 658 N N . ILE A 1 84 ? -9.633 0.847 17.872 1.00 96.38 84 ILE A N 1
ATOM 659 C CA . ILE A 1 84 ? -8.955 0.459 16.633 1.00 96.38 84 ILE A CA 1
ATOM 660 C C . ILE A 1 84 ? -7.445 0.607 16.788 1.00 96.38 84 ILE A C 1
ATOM 662 O O . ILE A 1 84 ? -6.972 1.476 17.518 1.00 96.38 84 ILE A O 1
ATOM 666 N N . ILE A 1 85 ? -6.683 -0.237 16.103 1.00 97.50 85 ILE A N 1
ATOM 667 C CA . ILE A 1 85 ? -5.227 -0.135 16.018 1.00 97.50 85 ILE A CA 1
ATOM 668 C C . ILE A 1 85 ? -4.888 0.446 14.654 1.00 97.50 85 ILE A C 1
ATOM 670 O O . ILE A 1 85 ? -5.148 -0.182 13.631 1.00 97.50 85 ILE A O 1
ATOM 674 N N . VAL A 1 86 ? -4.284 1.626 14.640 1.00 96.75 86 VAL A N 1
ATOM 675 C CA . VAL A 1 86 ? -3.810 2.281 13.426 1.00 96.75 86 VAL A CA 1
ATOM 676 C C . VAL A 1 86 ? -2.305 2.087 13.311 1.00 96.75 86 VAL A C 1
ATOM 678 O O . VAL A 1 86 ? -1.544 2.359 14.244 1.00 96.75 86 VAL A O 1
ATOM 681 N N . MET A 1 87 ? -1.869 1.606 12.149 1.00 96.62 87 MET A N 1
ATOM 682 C CA . MET A 1 87 ? -0.450 1.445 11.838 1.00 96.62 87 MET A CA 1
ATOM 683 C C . MET A 1 87 ? 0.092 2.653 11.075 1.00 96.62 87 MET A C 1
ATOM 685 O O . MET A 1 87 ? -0.582 3.198 10.202 1.00 96.62 87 MET A O 1
ATOM 689 N N . ALA A 1 88 ? 1.322 3.049 11.410 1.00 95.75 88 ALA A N 1
ATOM 690 C CA . ALA A 1 88 ? 2.081 4.121 10.765 1.00 95.75 88 ALA A CA 1
ATOM 691 C C . ALA A 1 88 ? 1.314 5.448 10.593 1.00 95.75 88 ALA A C 1
ATOM 693 O O . ALA A 1 88 ? 1.553 6.167 9.627 1.00 95.75 88 ALA A O 1
ATOM 694 N N . GLU A 1 89 ? 0.391 5.774 11.505 1.00 94.38 89 GLU A N 1
ATOM 695 C CA . GLU A 1 89 ? -0.424 7.001 11.433 1.00 94.38 89 GLU A CA 1
ATOM 696 C C . GLU A 1 89 ? -1.109 7.166 10.059 1.00 94.38 89 GLU A C 1
ATOM 698 O O . GLU A 1 89 ? -1.110 8.248 9.475 1.00 94.38 89 GLU A O 1
ATOM 703 N N . GLY A 1 90 ? -1.592 6.063 9.474 1.00 92.75 90 GLY A N 1
ATOM 704 C CA . GLY A 1 90 ? -2.249 6.064 8.161 1.00 92.75 90 GLY A CA 1
ATOM 705 C C . GLY A 1 90 ? -1.310 6.225 6.957 1.00 92.75 90 GLY A C 1
ATOM 706 O O . GLY A 1 90 ? -1.785 6.256 5.821 1.00 92.75 90 GLY A O 1
ATOM 707 N N . HIS A 1 91 ? 0.007 6.296 7.170 1.00 93.44 91 HIS A N 1
ATOM 708 C CA . HIS A 1 91 ? 1.011 6.244 6.107 1.00 93.44 91 HIS A CA 1
ATOM 709 C C . HIS A 1 91 ? 1.300 4.797 5.676 1.00 93.44 91 HIS A C 1
ATOM 711 O O . HIS A 1 91 ? 0.729 3.841 6.201 1.00 93.44 91 HIS A O 1
ATOM 717 N N . LEU A 1 92 ? 2.229 4.649 4.726 1.00 91.62 92 LEU A N 1
ATOM 718 C CA . LEU A 1 92 ? 2.722 3.367 4.219 1.00 91.62 92 LEU A CA 1
ATOM 719 C C . LEU A 1 92 ? 3.206 2.454 5.352 1.00 91.62 92 LEU A C 1
ATOM 721 O O . LEU A 1 92 ? 4.277 2.659 5.929 1.00 91.62 92 LEU A O 1
ATOM 725 N N . MET A 1 93 ? 2.410 1.435 5.658 1.00 94.00 93 MET A N 1
ATOM 726 C CA . MET A 1 93 ? 2.638 0.534 6.786 1.00 94.00 93 MET A CA 1
ATOM 727 C C . MET A 1 93 ? 3.820 -0.415 6.574 1.00 94.00 93 MET A C 1
ATOM 729 O O . MET A 1 93 ? 4.473 -0.797 7.537 1.00 94.00 93 MET A O 1
ATOM 733 N N . ASP A 1 94 ? 4.131 -0.778 5.332 1.00 91.75 94 ASP A N 1
ATOM 734 C CA . ASP A 1 94 ? 5.219 -1.696 4.991 1.00 91.75 94 ASP A CA 1
ATOM 735 C C . ASP A 1 94 ? 6.593 -1.041 5.182 1.00 91.75 94 ASP A C 1
ATOM 737 O O . ASP A 1 94 ? 7.530 -1.667 5.677 1.00 91.75 94 ASP A O 1
ATOM 741 N N . LEU A 1 95 ? 6.703 0.240 4.829 1.00 89.00 95 LEU A N 1
ATOM 742 C CA . LEU A 1 95 ? 7.889 1.062 5.065 1.00 89.00 95 LEU A CA 1
ATOM 743 C C . LEU A 1 95 ? 7.937 1.612 6.489 1.00 89.00 95 LEU A C 1
ATOM 745 O O . LEU A 1 95 ? 9.020 1.816 7.028 1.00 89.00 95 LEU A O 1
ATOM 749 N N . GLY A 1 96 ? 6.771 1.887 7.075 1.00 89.00 96 GLY A N 1
ATOM 750 C CA . GLY A 1 96 ? 6.657 2.387 8.433 1.00 89.00 96 GLY A CA 1
ATOM 751 C C . GLY A 1 96 ? 6.978 1.292 9.441 1.00 89.00 96 GLY A C 1
ATOM 752 O O . GLY A 1 96 ? 7.971 1.369 10.148 1.00 89.00 96 GLY A O 1
ATOM 753 N N . CYS A 1 97 ? 6.160 0.247 9.483 1.00 92.06 97 CYS A N 1
ATOM 754 C CA . CYS A 1 97 ? 6.213 -0.790 10.508 1.00 92.06 97 CYS A CA 1
ATOM 755 C C . CYS A 1 97 ? 7.171 -1.950 10.183 1.00 92.06 97 CYS A C 1
ATOM 757 O O . CYS A 1 97 ? 7.355 -2.830 11.027 1.00 92.06 97 CYS A O 1
ATOM 759 N N . ALA A 1 98 ? 7.753 -1.979 8.982 1.00 93.38 98 ALA A N 1
ATOM 760 C CA . ALA A 1 98 ? 8.707 -2.996 8.548 1.00 93.38 98 ALA A CA 1
ATOM 761 C C . ALA A 1 98 ? 9.823 -2.371 7.683 1.00 93.38 98 ALA A C 1
ATOM 763 O O . ALA A 1 98 ? 10.293 -1.272 7.964 1.00 93.38 98 ALA A O 1
ATOM 764 N N . THR A 1 99 ? 10.316 -3.098 6.677 1.00 90.81 99 THR A N 1
ATOM 765 C CA . THR A 1 99 ? 11.440 -2.681 5.819 1.00 90.81 99 THR A CA 1
ATOM 766 C C . THR A 1 99 ? 11.064 -2.574 4.338 1.00 90.81 99 THR A C 1
ATOM 768 O O . THR A 1 99 ? 11.945 -2.460 3.483 1.00 90.81 99 THR A O 1
ATOM 771 N N . GLY A 1 100 ? 9.764 -2.582 4.027 1.00 89.12 100 GLY A N 1
ATOM 772 C CA . GLY A 1 100 ? 9.235 -2.543 2.666 1.00 89.12 100 GLY A CA 1
ATOM 773 C C . GLY A 1 100 ? 9.580 -3.774 1.828 1.00 89.12 100 GLY A C 1
ATOM 774 O O . GLY A 1 100 ? 9.794 -4.881 2.327 1.00 89.12 100 GLY A O 1
ATOM 775 N N . ASN A 1 101 ? 9.625 -3.571 0.512 1.00 86.31 101 ASN A N 1
ATOM 776 C CA . ASN A 1 101 ? 9.878 -4.643 -0.443 1.00 86.31 101 ASN A CA 1
ATOM 777 C C . ASN A 1 101 ? 11.300 -5.231 -0.315 1.00 86.31 101 ASN A C 1
ATOM 779 O O . ASN A 1 101 ? 12.278 -4.479 -0.240 1.00 86.31 101 ASN A O 1
ATOM 783 N N . PRO A 1 102 ? 11.456 -6.567 -0.409 1.00 86.12 102 PRO A N 1
ATOM 784 C CA . PRO A 1 102 ? 12.763 -7.213 -0.419 1.00 86.12 102 PRO A CA 1
ATOM 785 C C . PRO A 1 102 ? 13.687 -6.697 -1.529 1.00 86.12 102 PRO A C 1
ATOM 787 O O . PRO A 1 102 ? 13.254 -6.332 -2.627 1.00 86.12 102 PRO A O 1
ATOM 790 N N . SER A 1 103 ? 14.996 -6.763 -1.274 1.00 85.50 103 SER A N 1
ATOM 791 C CA . SER A 1 103 ? 16.036 -6.224 -2.161 1.00 85.50 103 SER A CA 1
ATOM 792 C C . SER A 1 103 ? 15.974 -6.754 -3.596 1.00 85.50 103 SER A C 1
ATOM 794 O O . SER A 1 103 ? 16.260 -6.005 -4.526 1.00 85.50 103 SER A O 1
ATOM 796 N N . LEU A 1 104 ? 15.569 -8.011 -3.804 1.00 83.75 104 LEU A N 1
ATOM 797 C CA . LEU A 1 104 ? 15.447 -8.605 -5.138 1.00 83.75 104 LEU A CA 1
ATOM 798 C C . LEU A 1 104 ? 14.354 -7.929 -5.980 1.00 83.75 104 LEU A C 1
ATOM 800 O O . LEU A 1 104 ? 14.577 -7.630 -7.153 1.00 83.75 104 LEU A O 1
ATOM 804 N N . VAL A 1 105 ? 13.199 -7.648 -5.371 1.00 84.50 105 VAL A N 1
ATOM 805 C CA . VAL A 1 105 ? 12.089 -6.945 -6.032 1.00 84.50 105 VAL A CA 1
ATOM 806 C C . VAL A 1 105 ? 12.497 -5.497 -6.306 1.00 84.50 105 VAL A C 1
ATOM 808 O O . VAL A 1 105 ? 12.359 -5.011 -7.428 1.00 84.50 105 VAL A O 1
ATOM 811 N N . MET A 1 106 ? 13.119 -4.838 -5.322 1.00 85.88 106 MET A N 1
ATOM 812 C CA . MET A 1 106 ? 13.631 -3.473 -5.478 1.00 85.88 106 MET A CA 1
ATOM 813 C C . MET A 1 106 ? 14.748 -3.362 -6.522 1.00 85.88 106 MET A C 1
ATOM 815 O O . MET A 1 106 ? 14.861 -2.335 -7.191 1.00 85.88 106 MET A O 1
ATOM 819 N N . SER A 1 107 ? 15.550 -4.412 -6.721 1.00 88.50 107 SER A N 1
ATOM 820 C CA . SER A 1 107 ? 16.603 -4.447 -7.741 1.00 88.50 107 SER A CA 1
ATOM 821 C C . SER A 1 107 ? 16.029 -4.313 -9.154 1.00 88.50 107 SER A C 1
ATOM 823 O O . SER A 1 107 ? 16.584 -3.572 -9.971 1.00 88.50 107 SER A O 1
ATOM 825 N N . CYS A 1 108 ? 14.864 -4.912 -9.420 1.00 86.56 108 CYS A N 1
ATOM 826 C CA . CYS A 1 108 ? 14.152 -4.741 -10.686 1.00 86.56 108 CYS A CA 1
ATOM 827 C C . CYS A 1 108 ? 13.741 -3.272 -10.887 1.00 86.56 108 CYS A C 1
ATOM 829 O O . CYS A 1 108 ? 14.064 -2.663 -11.913 1.00 86.56 108 CYS A O 1
ATOM 831 N N . SER A 1 109 ? 13.110 -2.670 -9.873 1.00 87.94 109 SER A N 1
ATOM 832 C CA . SER A 1 109 ? 12.667 -1.270 -9.884 1.00 87.94 109 SER A CA 1
ATOM 833 C C . SER A 1 109 ? 13.825 -0.292 -10.091 1.00 87.94 109 SER A C 1
ATOM 835 O O . SER A 1 109 ? 13.776 0.572 -10.970 1.00 87.94 109 SER A O 1
ATOM 837 N N . PHE A 1 110 ? 14.907 -0.440 -9.324 1.00 91.56 110 PHE A N 1
ATOM 838 C CA . PHE A 1 110 ? 16.067 0.444 -9.407 1.00 91.56 110 PHE A CA 1
ATOM 839 C C . PHE A 1 110 ? 16.867 0.248 -10.694 1.00 91.56 110 PHE A C 1
ATOM 841 O O . PHE A 1 110 ? 17.376 1.225 -11.243 1.00 91.56 110 PHE A O 1
ATOM 848 N N . THR A 1 111 ? 16.915 -0.965 -11.251 1.00 91.00 111 THR A N 1
ATOM 849 C CA . THR A 1 111 ? 17.507 -1.182 -12.578 1.00 91.00 111 THR A CA 1
ATOM 850 C C . THR A 1 111 ? 16.735 -0.405 -13.648 1.00 91.00 111 THR A C 1
ATOM 852 O O . THR A 1 111 ? 17.354 0.273 -14.472 1.00 91.00 111 THR A O 1
ATOM 855 N N . ASN A 1 112 ? 15.397 -0.419 -13.602 1.00 90.00 112 ASN A N 1
ATOM 856 C CA . ASN A 1 112 ? 14.559 0.394 -14.488 1.00 90.00 112 ASN A CA 1
ATOM 857 C C . ASN A 1 112 ? 14.846 1.897 -14.327 1.00 90.00 112 ASN A C 1
ATOM 859 O O . ASN A 1 112 ? 15.055 2.593 -15.325 1.00 90.00 112 ASN A O 1
ATOM 863 N N . GLN A 1 113 ? 14.953 2.398 -13.091 1.00 92.50 113 GLN A N 1
ATOM 864 C CA . GLN A 1 113 ? 15.305 3.801 -12.837 1.00 92.50 113 GLN A CA 1
ATOM 865 C C . GLN A 1 113 ? 16.678 4.170 -13.417 1.00 92.50 113 GLN A C 1
ATOM 867 O O . GLN A 1 113 ? 16.795 5.166 -14.131 1.00 92.50 113 GLN A O 1
ATOM 872 N N . VAL A 1 114 ? 17.711 3.353 -13.187 1.00 95.12 114 VAL A N 1
ATOM 873 C CA . VAL A 1 114 ? 19.063 3.595 -13.720 1.00 95.12 114 VAL A CA 1
ATOM 874 C C . VAL A 1 114 ? 19.065 3.585 -15.250 1.00 95.12 114 VAL A C 1
ATOM 876 O O . VAL A 1 114 ? 19.658 4.465 -15.875 1.00 95.12 114 VAL A O 1
ATOM 879 N N . ILE A 1 115 ? 18.371 2.634 -15.880 1.00 91.88 115 ILE A N 1
ATOM 880 C CA . ILE A 1 115 ? 18.255 2.574 -17.342 1.00 91.88 115 ILE A CA 1
ATOM 881 C C . ILE A 1 115 ? 17.540 3.814 -17.890 1.00 91.88 115 ILE A C 1
ATOM 883 O O . ILE A 1 115 ? 18.004 4.389 -18.879 1.00 91.88 115 ILE A O 1
ATOM 887 N N . ALA A 1 116 ? 16.461 4.262 -17.245 1.00 91.88 116 ALA A N 1
ATOM 888 C CA . ALA A 1 116 ? 15.749 5.477 -17.632 1.00 91.88 116 ALA A CA 1
ATOM 889 C C . ALA A 1 116 ? 16.650 6.716 -17.546 1.00 91.88 116 ALA A C 1
ATOM 891 O O . ALA A 1 116 ? 16.716 7.493 -18.502 1.00 91.88 116 ALA A O 1
ATOM 892 N N . GLN A 1 117 ? 17.406 6.864 -16.453 1.00 93.75 117 GLN A N 1
ATOM 893 C CA . GLN A 1 117 ? 18.368 7.957 -16.286 1.00 93.75 117 GLN A CA 1
ATOM 894 C C . GLN A 1 117 ? 19.449 7.929 -17.377 1.00 93.75 117 GLN A C 1
ATOM 896 O O . GLN A 1 117 ? 19.739 8.956 -17.996 1.00 93.75 117 GLN A O 1
ATOM 901 N N . LEU A 1 118 ? 20.006 6.752 -17.681 1.00 93.31 118 LEU A N 1
ATOM 902 C CA . LEU A 1 118 ? 21.011 6.589 -18.735 1.00 93.31 118 LEU A CA 1
ATOM 903 C C . LEU A 1 118 ? 20.465 6.929 -20.127 1.00 93.31 118 LEU A C 1
ATOM 905 O O . LEU A 1 118 ? 21.161 7.575 -20.912 1.00 93.31 118 LEU A O 1
ATOM 909 N N . GLU A 1 119 ? 19.246 6.500 -20.449 1.00 91.06 119 GLU A N 1
ATOM 910 C CA . GLU A 1 119 ? 18.610 6.775 -21.739 1.00 91.06 119 GLU A CA 1
ATOM 911 C C . GLU A 1 119 ? 18.322 8.273 -21.902 1.00 91.06 119 GLU A C 1
ATOM 913 O O . GLU A 1 119 ? 18.708 8.866 -22.915 1.00 91.06 119 GLU A O 1
ATOM 918 N N . LEU A 1 120 ? 17.732 8.916 -20.888 1.00 92.50 120 LEU A N 1
ATOM 919 C CA . LEU A 1 120 ? 17.494 10.362 -20.884 1.00 92.50 120 LEU A CA 1
ATOM 920 C C . LEU A 1 120 ? 18.805 11.141 -21.032 1.00 92.50 120 LEU A C 1
ATOM 922 O O . LEU A 1 120 ? 18.905 12.032 -21.880 1.00 92.50 120 LEU A O 1
ATOM 926 N N . TRP A 1 121 ? 19.841 10.767 -20.276 1.00 94.62 121 TRP A N 1
ATOM 927 C CA . TRP A 1 121 ? 21.140 11.433 -20.324 1.00 94.62 121 TRP A CA 1
ATOM 928 C C . TRP A 1 121 ? 21.823 11.298 -21.689 1.00 94.62 121 TRP A C 1
ATOM 930 O O . TRP A 1 121 ? 22.279 12.294 -22.259 1.00 94.62 121 TRP A O 1
ATOM 940 N N . LYS A 1 122 ? 21.851 10.088 -22.261 1.00 93.50 122 LYS A N 1
ATOM 941 C CA . LYS A 1 122 ? 22.438 9.829 -23.588 1.00 93.50 122 LYS A CA 1
ATOM 942 C C . LYS A 1 122 ? 21.675 10.535 -24.705 1.00 93.50 122 LYS A C 1
ATOM 944 O O . LYS A 1 122 ? 22.272 10.941 -25.701 1.00 93.50 122 LYS A O 1
ATOM 949 N N . LYS A 1 123 ? 20.358 10.690 -24.560 1.00 92.12 123 LYS A N 1
ATOM 950 C CA . LYS A 1 123 ? 19.481 11.286 -25.575 1.00 92.12 123 LYS A CA 1
ATOM 951 C C . LYS A 1 123 ? 19.173 12.762 -25.335 1.00 92.12 123 LYS A C 1
ATOM 953 O O . LYS A 1 123 ? 18.456 13.343 -26.151 1.00 92.12 123 LYS A O 1
ATOM 958 N N . LYS A 1 124 ? 19.774 13.406 -24.327 1.00 92.19 124 LYS A N 1
ATOM 959 C CA . LYS A 1 124 ? 19.494 14.804 -23.950 1.00 92.19 124 LYS A CA 1
ATOM 960 C C . LYS A 1 124 ? 19.608 15.820 -25.096 1.00 92.19 124 LYS A C 1
ATOM 962 O O . LYS A 1 124 ? 18.829 16.760 -25.150 1.00 92.19 124 LYS A O 1
ATOM 967 N N . LYS A 1 125 ? 20.539 15.616 -26.041 1.00 93.62 125 LYS A N 1
ATOM 968 C CA . LYS A 1 125 ? 20.740 16.495 -27.217 1.00 93.62 125 LYS A CA 1
ATOM 969 C C . LYS A 1 125 ? 20.017 16.028 -28.485 1.00 93.62 125 LYS A C 1
ATOM 971 O O . LYS A 1 125 ? 20.055 16.712 -29.495 1.00 93.62 125 LYS A O 1
ATOM 976 N N . SER A 1 126 ? 19.390 14.853 -28.457 1.00 92.06 126 SER A N 1
ATOM 977 C CA . SER A 1 126 ? 18.817 14.231 -29.659 1.00 92.06 126 SER A CA 1
ATOM 978 C C . SER A 1 126 ? 17.431 14.759 -30.035 1.00 92.06 126 SER A C 1
ATOM 980 O O . SER A 1 126 ? 16.922 14.414 -31.094 1.00 92.06 126 SER A O 1
ATOM 982 N N . GLY A 1 127 ? 16.771 15.508 -29.144 1.00 89.94 127 GLY A N 1
ATOM 983 C CA . GLY A 1 127 ? 15.370 15.910 -29.319 1.00 89.94 127 GLY A CA 1
ATOM 984 C C . GLY A 1 127 ? 14.359 14.754 -29.242 1.00 89.94 127 GLY A C 1
ATOM 985 O O . GLY A 1 127 ? 13.164 14.986 -29.413 1.00 89.94 127 GLY A O 1
ATOM 986 N N . LYS A 1 128 ? 14.810 13.519 -28.959 1.00 91.00 128 LYS A N 1
ATOM 987 C CA . LYS A 1 128 ? 13.965 12.313 -28.895 1.00 91.00 128 LYS A CA 1
ATOM 988 C C . LYS A 1 128 ? 12.836 12.437 -27.867 1.00 91.00 128 LYS A C 1
ATOM 990 O O . LYS A 1 128 ? 11.707 12.045 -28.152 1.00 91.00 128 LYS A O 1
ATOM 995 N N . TYR A 1 129 ? 13.130 12.983 -26.687 1.00 92.75 129 TYR A N 1
ATOM 996 C CA . TYR A 1 129 ? 12.169 13.112 -25.593 1.00 92.75 129 TYR A CA 1
ATOM 997 C C . TYR A 1 129 ? 11.633 14.541 -25.503 1.00 92.75 129 TYR A C 1
ATOM 999 O O . TYR A 1 129 ? 12.358 15.477 -25.176 1.00 92.75 129 TYR A O 1
ATOM 1007 N N . ARG A 1 130 ? 10.337 14.703 -25.792 1.00 91.88 130 ARG A N 1
ATOM 1008 C CA . ARG A 1 130 ? 9.587 15.946 -25.536 1.00 91.88 130 ARG A CA 1
ATOM 1009 C C . ARG A 1 130 ? 9.120 15.986 -24.078 1.00 91.88 130 ARG A C 1
ATOM 1011 O O . ARG A 1 130 ? 9.075 14.937 -23.441 1.00 91.88 130 ARG A O 1
ATOM 1018 N N . LYS A 1 131 ? 8.701 17.160 -23.589 1.00 93.00 131 LYS A N 1
ATOM 1019 C CA . LYS A 1 131 ? 8.069 17.363 -22.266 1.00 93.00 131 LYS A CA 1
ATOM 1020 C C . LYS A 1 131 ? 6.710 16.647 -22.179 1.00 93.00 131 LYS A C 1
ATOM 1022 O O . LYS A 1 131 ? 5.660 17.263 -22.310 1.00 93.00 131 LYS A O 1
ATOM 1027 N N . LYS A 1 132 ? 6.753 15.325 -22.067 1.00 93.81 132 LYS A N 1
ATOM 1028 C CA . LYS A 1 132 ? 5.626 14.398 -21.961 1.00 93.81 132 LYS A CA 1
ATOM 1029 C C . LYS A 1 132 ? 6.046 13.244 -21.054 1.00 93.81 132 LYS A C 1
ATOM 1031 O O . LYS A 1 132 ? 7.237 13.044 -20.828 1.00 93.81 132 LYS A O 1
ATOM 1036 N N . ILE A 1 133 ? 5.070 12.485 -20.579 1.00 93.00 133 ILE A N 1
ATOM 1037 C CA . ILE A 1 133 ? 5.317 11.219 -19.894 1.00 93.00 133 ILE A CA 1
ATOM 1038 C C . ILE A 1 133 ? 5.691 10.185 -20.958 1.00 93.00 133 ILE A C 1
ATOM 1040 O O . ILE A 1 133 ? 5.005 10.056 -21.973 1.00 93.00 133 ILE A O 1
ATOM 1044 N N . HIS A 1 134 ? 6.800 9.483 -20.738 1.00 90.50 134 HIS A N 1
ATOM 1045 C CA . HIS A 1 134 ? 7.269 8.403 -21.602 1.00 90.50 134 HIS A CA 1
ATOM 1046 C C . HIS A 1 134 ? 7.452 7.151 -20.761 1.00 90.50 134 HIS A C 1
ATOM 1048 O O . HIS A 1 134 ? 7.913 7.229 -19.625 1.00 90.50 134 HIS A O 1
ATOM 1054 N N . VAL A 1 135 ? 7.145 6.004 -21.352 1.00 90.81 135 VAL A N 1
ATOM 1055 C CA . VAL A 1 135 ? 7.465 4.696 -20.779 1.00 90.81 135 VAL A CA 1
ATOM 1056 C C . VAL A 1 135 ? 8.790 4.195 -21.340 1.00 90.81 135 VAL A C 1
ATOM 1058 O O . VAL A 1 135 ? 9.189 4.562 -22.455 1.00 90.81 135 VAL A O 1
ATOM 1061 N N . LEU A 1 136 ? 9.485 3.352 -20.577 1.00 85.75 136 LEU A N 1
ATOM 1062 C CA . LEU A 1 136 ? 10.665 2.670 -21.090 1.00 85.75 136 LEU A CA 1
ATOM 1063 C C . LEU A 1 136 ? 10.277 1.785 -22.289 1.00 85.75 136 LEU A C 1
ATOM 1065 O O . LEU A 1 136 ? 9.262 1.091 -22.248 1.00 85.75 136 LEU A O 1
ATOM 1069 N N . PRO A 1 137 ? 11.059 1.799 -23.382 1.00 84.19 137 PRO A N 1
ATOM 1070 C CA . PRO A 1 137 ? 10.879 0.857 -24.478 1.00 84.19 137 PRO A CA 1
ATOM 1071 C C . PRO A 1 137 ? 10.915 -0.598 -23.994 1.00 84.19 137 PRO A C 1
ATOM 1073 O O . PRO A 1 137 ? 11.806 -0.960 -23.231 1.00 84.19 137 PRO A O 1
ATOM 1076 N N . LYS A 1 138 ? 10.033 -1.448 -24.536 1.00 82.19 138 LYS A N 1
ATOM 1077 C CA . LYS A 1 138 ? 9.886 -2.864 -24.144 1.00 82.19 138 LYS A CA 1
ATOM 1078 C C . LYS A 1 138 ? 11.210 -3.636 -24.035 1.00 82.19 138 LYS A C 1
ATOM 1080 O O . LYS A 1 138 ? 11.443 -4.315 -23.050 1.00 82.19 138 LYS A O 1
ATOM 1085 N N . HIS A 1 139 ? 12.116 -3.476 -25.002 1.00 81.31 139 HIS A N 1
ATOM 1086 C CA . HIS A 1 139 ? 13.409 -4.178 -24.996 1.00 81.31 139 HIS A CA 1
ATOM 1087 C C . HIS A 1 139 ? 14.319 -3.815 -23.803 1.00 81.31 139 HIS A C 1
ATOM 1089 O O . HIS A 1 139 ? 15.232 -4.570 -23.477 1.00 81.31 139 HIS A O 1
ATOM 1095 N N . LEU A 1 140 ? 14.128 -2.643 -23.185 1.00 81.25 140 LEU A N 1
ATOM 1096 C CA . LEU A 1 140 ? 14.848 -2.250 -21.973 1.00 81.25 140 LEU A CA 1
ATOM 1097 C C . LEU A 1 140 ? 14.222 -2.870 -20.725 1.00 81.25 140 LEU A C 1
ATOM 1099 O O . LEU A 1 140 ? 14.961 -3.249 -19.825 1.00 81.25 140 LEU A O 1
ATOM 1103 N N . ASP A 1 141 ? 12.903 -3.032 -20.710 1.00 78.06 141 ASP A N 1
ATOM 1104 C CA . ASP A 1 141 ? 12.182 -3.732 -19.644 1.00 78.06 141 ASP A CA 1
ATOM 1105 C C . ASP A 1 141 ? 12.502 -5.242 -19.662 1.00 78.06 141 ASP A C 1
ATOM 1107 O O . ASP A 1 141 ? 12.912 -5.825 -18.661 1.00 78.06 141 ASP A O 1
ATOM 1111 N N . GLU A 1 142 ? 12.505 -5.855 -20.852 1.00 81.56 142 GLU A N 1
ATOM 1112 C CA . GLU A 1 142 ? 12.968 -7.238 -21.069 1.00 81.56 142 GLU A CA 1
ATOM 1113 C C . GLU A 1 142 ? 14.435 -7.424 -20.639 1.00 81.56 142 GLU A C 1
ATOM 1115 O O . GLU A 1 142 ? 14.810 -8.472 -20.109 1.00 81.56 142 GLU A O 1
ATOM 1120 N N . LYS A 1 143 ? 15.278 -6.394 -20.810 1.00 81.56 143 LYS A N 1
ATOM 1121 C CA . LYS A 1 143 ? 16.662 -6.409 -20.319 1.00 81.56 143 LYS A CA 1
ATOM 1122 C C . LYS A 1 143 ? 16.723 -6.435 -18.791 1.00 81.56 143 LYS A C 1
ATOM 1124 O O . LYS A 1 143 ? 17.598 -7.111 -18.254 1.00 81.56 143 LYS A O 1
ATOM 1129 N N . VAL A 1 144 ? 15.836 -5.723 -18.093 1.00 83.00 144 VAL A N 1
ATOM 1130 C CA . VAL A 1 144 ? 15.761 -5.788 -16.625 1.00 83.00 144 VAL A CA 1
ATOM 1131 C C . VAL A 1 144 ? 15.418 -7.201 -16.183 1.00 83.00 144 VAL A C 1
ATOM 1133 O O . VAL A 1 144 ? 16.153 -7.757 -15.371 1.00 83.00 144 VAL A O 1
ATOM 1136 N N . ALA A 1 145 ? 14.389 -7.818 -16.767 1.00 81.25 145 ALA A N 1
ATOM 1137 C CA . ALA A 1 145 ? 14.031 -9.201 -16.456 1.00 81.25 145 ALA A CA 1
ATOM 1138 C C . ALA A 1 145 ? 15.211 -10.163 -16.698 1.00 81.25 145 ALA A C 1
ATOM 1140 O O . ALA A 1 145 ? 15.589 -10.922 -15.804 1.00 81.25 145 ALA A O 1
ATOM 1141 N N . ALA A 1 146 ? 15.866 -10.060 -17.861 1.00 80.56 146 ALA A N 1
ATOM 1142 C CA . ALA A 1 146 ? 17.018 -10.883 -18.230 1.00 80.56 146 ALA A CA 1
ATOM 1143 C C . ALA A 1 146 ? 18.163 -10.836 -17.201 1.00 80.56 146 ALA A C 1
ATOM 1145 O O . ALA A 1 146 ? 18.767 -11.865 -16.901 1.00 80.56 146 ALA A O 1
ATOM 1146 N N . LEU A 1 147 ? 18.449 -9.658 -16.633 1.00 83.19 147 LEU A N 1
ATOM 1147 C CA . LEU A 1 147 ? 19.513 -9.481 -15.637 1.00 83.19 147 LEU A CA 1
ATOM 1148 C C . LEU A 1 147 ? 19.242 -10.225 -14.317 1.00 83.19 147 LEU A C 1
ATOM 1150 O O . LEU A 1 147 ? 20.191 -10.531 -13.598 1.00 83.19 147 LEU A O 1
ATOM 1154 N N . HIS A 1 148 ? 17.982 -10.549 -14.013 1.00 84.00 148 HIS A N 1
ATOM 1155 C CA . HIS A 1 148 ? 17.588 -11.193 -12.756 1.00 84.00 148 HIS A CA 1
ATOM 1156 C C . HIS A 1 148 ? 17.380 -12.714 -12.886 1.00 84.00 148 HIS A C 1
ATOM 1158 O O . HIS A 1 148 ? 17.521 -13.427 -11.891 1.00 84.00 148 HIS A O 1
ATOM 1164 N N . LEU A 1 149 ? 17.130 -13.243 -14.095 1.00 79.69 149 LEU A N 1
ATOM 1165 C CA . LEU A 1 149 ? 16.884 -14.681 -14.330 1.00 79.69 149 LEU A CA 1
ATOM 1166 C C . LEU A 1 149 ? 18.013 -15.582 -13.812 1.00 79.69 149 LEU A C 1
ATOM 1168 O O . LEU A 1 149 ? 17.751 -16.616 -13.197 1.00 79.69 149 LEU A O 1
ATOM 1172 N N . GLY A 1 150 ? 19.269 -15.165 -14.004 1.00 75.88 150 GLY A N 1
ATOM 1173 C CA . GLY A 1 150 ? 20.432 -15.928 -13.548 1.00 75.88 150 GLY A CA 1
ATOM 1174 C C . GLY A 1 150 ? 20.467 -16.117 -12.028 1.00 75.88 150 GLY A C 1
ATOM 1175 O O . GLY A 1 150 ? 20.838 -17.187 -11.554 1.00 75.88 150 GLY A O 1
ATOM 1176 N N . LYS A 1 151 ? 20.017 -15.116 -11.257 1.00 76.75 151 LYS A N 1
ATOM 1177 C CA . LYS A 1 151 ? 19.938 -15.199 -9.790 1.00 76.75 151 LYS A CA 1
ATOM 1178 C C . LYS A 1 151 ? 18.820 -16.135 -9.321 1.00 76.75 151 LYS A C 1
ATOM 1180 O O . LYS A 1 151 ? 18.962 -16.752 -8.271 1.00 76.75 151 LYS A O 1
ATOM 1185 N N . LEU A 1 152 ? 17.750 -16.254 -10.107 1.00 77.31 152 LEU A N 1
ATOM 1186 C CA . LEU A 1 152 ? 16.620 -17.154 -9.859 1.00 77.31 152 LEU A CA 1
ATOM 1187 C C . LEU A 1 152 ? 16.880 -18.597 -10.327 1.00 77.31 152 LEU A C 1
ATOM 1189 O O . LEU A 1 152 ? 16.028 -19.459 -10.144 1.00 77.31 152 LEU A O 1
ATOM 1193 N N . GLY A 1 153 ? 18.030 -18.872 -10.954 1.00 77.81 153 GLY A N 1
ATOM 1194 C CA . GLY A 1 153 ? 18.346 -20.193 -11.507 1.00 77.81 153 GLY A CA 1
ATOM 1195 C C . GLY A 1 153 ? 17.513 -20.569 -12.737 1.00 77.81 153 GLY A C 1
ATOM 1196 O O . GLY A 1 153 ? 17.552 -21.719 -13.175 1.00 77.81 153 GLY A O 1
ATOM 1197 N N . VAL A 1 154 ? 16.780 -19.616 -13.318 1.00 77.19 154 VAL A N 1
ATOM 1198 C CA . VAL A 1 154 ? 15.925 -19.850 -14.484 1.00 77.19 154 VAL A CA 1
ATOM 1199 C C . VAL A 1 154 ? 16.785 -19.883 -15.741 1.00 77.19 154 VAL A C 1
ATOM 1201 O O . VAL A 1 154 ? 17.514 -18.938 -16.046 1.00 77.19 154 VAL A O 1
ATOM 1204 N N . LYS A 1 155 ? 16.672 -20.977 -16.496 1.00 70.69 155 LYS A N 1
ATOM 1205 C CA . LYS A 1 155 ? 17.288 -21.144 -17.812 1.00 70.69 155 LYS A CA 1
ATOM 1206 C C . LYS A 1 155 ? 16.193 -21.471 -18.816 1.00 70.69 155 LYS A C 1
ATOM 1208 O O . LYS A 1 155 ? 15.460 -22.435 -18.639 1.00 70.69 155 LYS A O 1
ATOM 1213 N N . LEU A 1 156 ? 16.117 -20.680 -19.870 1.00 64.44 156 LEU A N 1
ATOM 1214 C CA . LEU A 1 156 ? 15.442 -21.052 -21.104 1.00 64.44 156 LEU A CA 1
ATOM 1215 C C . LEU A 1 156 ? 16.408 -21.879 -21.957 1.00 64.44 156 LEU A C 1
ATOM 1217 O O . LEU A 1 156 ? 17.617 -21.653 -21.952 1.00 64.44 156 LEU A O 1
ATOM 1221 N N . THR A 1 157 ? 15.904 -22.848 -22.703 1.00 75.31 157 THR A N 1
ATOM 1222 C CA . THR A 1 157 ? 16.666 -23.418 -23.815 1.00 75.31 157 THR A CA 1
ATOM 1223 C C . THR A 1 157 ? 16.495 -22.533 -25.045 1.00 75.31 157 THR A C 1
ATOM 1225 O O . THR A 1 157 ? 15.556 -21.739 -25.142 1.00 75.31 157 THR A O 1
ATOM 1228 N N . LYS A 1 158 ? 17.401 -22.668 -26.017 1.00 76.06 158 LYS A N 1
ATOM 1229 C CA . LYS A 1 158 ? 17.255 -21.984 -27.306 1.00 76.06 158 LYS A CA 1
ATOM 1230 C C . LYS A 1 158 ? 15.931 -22.358 -27.984 1.00 76.06 158 LYS A C 1
ATOM 1232 O O . LYS A 1 158 ? 15.243 -21.481 -28.477 1.00 76.06 158 LYS A O 1
ATOM 1237 N N . GLU A 1 159 ? 15.553 -23.632 -27.926 1.00 76.50 159 GLU A N 1
ATOM 1238 C CA . GLU A 1 159 ? 14.298 -24.141 -28.489 1.00 76.50 159 GLU A CA 1
ATOM 1239 C C . GLU A 1 159 ? 13.068 -23.523 -27.818 1.00 76.50 159 GLU A C 1
ATOM 1241 O O . GLU A 1 159 ? 12.143 -23.115 -28.511 1.00 76.50 159 GLU A O 1
ATOM 1246 N N . GLN A 1 160 ? 13.067 -23.381 -26.488 1.00 70.44 160 GLN A N 1
ATOM 1247 C CA . GLN A 1 160 ? 11.979 -22.709 -25.769 1.00 70.44 160 GLN A CA 1
ATOM 1248 C C . GLN A 1 160 ? 11.900 -21.224 -26.127 1.00 70.44 160 GLN A C 1
ATOM 1250 O O . GLN A 1 160 ? 10.806 -20.702 -26.320 1.00 70.44 160 GLN A O 1
ATOM 1255 N N . ALA A 1 161 ? 13.051 -20.554 -26.233 1.00 71.69 161 ALA A N 1
ATOM 1256 C CA . ALA A 1 161 ? 13.125 -19.146 -26.602 1.00 71.69 161 ALA A CA 1
ATOM 1257 C C . ALA A 1 161 ? 12.612 -18.904 -28.032 1.00 71.69 161 ALA A C 1
ATOM 1259 O O . ALA A 1 161 ? 11.790 -18.016 -28.250 1.00 71.69 161 ALA A O 1
ATOM 1260 N N . ASP A 1 162 ? 13.042 -19.742 -28.979 1.00 74.31 162 ASP A N 1
ATOM 1261 C CA . ASP A 1 162 ? 12.605 -19.700 -30.374 1.00 74.31 162 ASP A CA 1
ATOM 1262 C C . ASP A 1 162 ? 11.100 -20.029 -30.486 1.00 74.31 162 ASP A C 1
ATOM 1264 O O . ASP A 1 162 ? 10.382 -19.363 -31.229 1.00 74.31 162 ASP A O 1
ATOM 1268 N N . TYR A 1 163 ? 10.592 -20.980 -29.690 1.00 72.00 163 TYR A N 1
ATOM 1269 C CA . TYR A 1 163 ? 9.172 -21.353 -29.656 1.00 72.00 163 TYR A CA 1
ATOM 1270 C C . TYR A 1 163 ? 8.253 -20.215 -29.179 1.00 72.00 163 TYR A C 1
ATOM 1272 O O . TYR A 1 163 ? 7.180 -20.019 -29.747 1.00 72.00 163 TYR A O 1
ATOM 1280 N N . ILE A 1 164 ? 8.672 -19.431 -28.176 1.00 68.50 164 ILE A N 1
ATOM 1281 C CA . ILE A 1 164 ? 7.901 -18.281 -27.657 1.00 68.50 164 ILE A CA 1
ATOM 1282 C C . ILE A 1 164 ? 8.333 -16.933 -28.265 1.00 68.50 164 ILE A C 1
ATOM 1284 O O . ILE A 1 164 ? 7.947 -15.875 -27.769 1.00 68.50 164 ILE A O 1
ATOM 1288 N N . ASN A 1 165 ? 9.128 -16.954 -29.344 1.00 64.69 165 ASN A N 1
ATOM 1289 C CA . ASN A 1 165 ? 9.633 -15.774 -30.057 1.00 64.69 165 ASN A CA 1
ATOM 1290 C C . ASN A 1 165 ? 10.383 -14.755 -29.170 1.00 64.69 165 ASN A C 1
ATOM 1292 O O . ASN A 1 165 ? 10.309 -13.543 -29.404 1.00 64.69 165 ASN A O 1
ATOM 1296 N N . VAL A 1 166 ? 11.134 -15.220 -28.168 1.00 63.00 166 VAL A N 1
ATOM 1297 C CA . VAL A 1 166 ? 12.038 -14.368 -27.379 1.00 63.00 166 VAL A CA 1
ATOM 1298 C C . VAL A 1 166 ? 13.489 -14.555 -27.832 1.00 63.00 166 VAL A C 1
ATOM 1300 O O . VAL A 1 166 ? 13.905 -15.672 -28.135 1.00 63.00 166 VAL A O 1
ATOM 1303 N N . PRO A 1 167 ? 14.314 -13.491 -27.882 1.00 58.84 167 PRO A N 1
ATOM 1304 C CA . PRO A 1 167 ? 15.702 -13.629 -28.305 1.00 58.84 167 PRO A CA 1
ATOM 1305 C C . PRO A 1 167 ? 16.481 -14.581 -27.385 1.00 58.84 167 PRO A C 1
ATOM 1307 O O . PRO A 1 167 ? 16.680 -14.299 -26.204 1.00 58.84 167 PRO A O 1
ATOM 1310 N N . SER A 1 168 ? 17.022 -15.665 -27.945 1.00 53.56 168 SER A N 1
ATOM 1311 C CA . SER A 1 168 ? 17.854 -16.652 -27.229 1.00 53.56 168 SER A CA 1
ATOM 1312 C C . SER A 1 168 ? 19.097 -16.051 -26.543 1.00 53.56 168 SER A C 1
ATOM 1314 O O . SER A 1 168 ? 19.624 -16.617 -25.586 1.00 53.56 168 SER A O 1
ATOM 1316 N N . LYS A 1 169 ? 19.519 -14.843 -26.948 1.00 52.22 169 LYS A N 1
ATOM 1317 C CA . LYS A 1 169 ? 20.588 -14.042 -26.314 1.00 52.22 169 LYS A CA 1
ATOM 1318 C C . LYS A 1 169 ? 20.262 -13.529 -24.900 1.00 52.22 169 LYS A C 1
ATOM 1320 O O . LYS A 1 169 ? 21.138 -12.957 -24.257 1.00 52.22 169 LYS A O 1
ATOM 1325 N N . VAL A 1 170 ? 19.043 -13.733 -24.396 1.00 45.34 170 VAL A N 1
ATOM 1326 C CA . VAL A 1 170 ? 18.668 -13.450 -22.996 1.00 45.34 170 VAL A CA 1
ATOM 1327 C C . VAL A 1 170 ? 19.368 -14.400 -22.005 1.00 45.34 170 VAL A C 1
ATOM 1329 O O . VAL A 1 170 ? 19.525 -14.061 -20.837 1.00 45.34 170 VAL A O 1
ATOM 1332 N N . LEU A 1 171 ? 19.871 -15.551 -22.468 1.00 42.94 171 LEU A N 1
ATOM 1333 C CA . LEU A 1 171 ? 20.432 -16.607 -21.613 1.00 42.94 171 LEU A CA 1
ATOM 1334 C C . LEU A 1 171 ? 21.922 -16.497 -21.309 1.00 42.94 171 LEU A C 1
ATOM 1336 O O . LEU A 1 171 ? 22.426 -17.140 -20.391 1.00 42.94 171 LEU A O 1
ATOM 1340 N N . THR A 1 172 ? 22.635 -15.678 -22.066 1.00 37.12 172 THR A N 1
ATOM 1341 C CA . THR A 1 172 ? 24.070 -15.463 -21.908 1.00 37.12 172 THR A CA 1
ATOM 1342 C C . THR A 1 172 ? 24.304 -13.984 -22.136 1.00 37.12 172 THR A C 1
ATOM 1344 O O . THR A 1 172 ? 24.245 -13.521 -23.273 1.00 37.12 172 THR A O 1
ATOM 1347 N N . GLY A 1 173 ? 24.459 -13.232 -21.046 1.00 33.66 173 GLY A N 1
ATOM 1348 C CA . GLY A 1 173 ? 24.442 -11.775 -21.062 1.00 33.66 173 GLY A CA 1
ATOM 1349 C C . GLY A 1 173 ? 25.359 -11.168 -22.120 1.00 33.66 173 GLY A C 1
ATOM 1350 O O . GLY A 1 173 ? 26.563 -11.154 -21.937 1.00 33.66 173 GLY A O 1
ATOM 1351 N N . LEU A 1 174 ? 24.783 -10.638 -23.203 1.00 29.11 174 LEU A N 1
ATOM 1352 C CA . LEU A 1 174 ? 25.350 -9.584 -24.050 1.00 29.11 174 LEU A CA 1
ATOM 1353 C C . LEU A 1 174 ? 24.332 -9.207 -25.141 1.00 29.11 174 LEU A C 1
ATOM 1355 O O . LEU A 1 174 ? 23.947 -10.020 -25.980 1.00 29.11 174 LEU A O 1
ATOM 1359 N N . LEU A 1 175 ? 23.890 -7.946 -25.144 1.00 29.03 175 LEU A N 1
ATOM 1360 C CA . LEU A 1 175 ? 23.022 -7.399 -26.189 1.00 29.03 175 LEU A CA 1
ATOM 1361 C C . LEU A 1 175 ? 23.847 -6.869 -27.367 1.00 29.03 175 LEU A C 1
ATOM 1363 O O . LEU A 1 175 ? 24.617 -5.927 -27.192 1.00 29.03 175 LEU A O 1
ATOM 1367 N N . THR A 1 176 ? 23.533 -7.347 -28.574 1.00 28.39 176 THR A N 1
ATOM 1368 C CA . THR A 1 176 ? 23.471 -6.519 -29.791 1.00 28.39 176 THR A CA 1
ATOM 1369 C C . THR A 1 176 ? 22.238 -6.884 -30.632 1.00 28.39 176 THR A C 1
ATOM 1371 O O . THR A 1 176 ? 22.091 -8.010 -31.107 1.00 28.39 176 THR A O 1
ATOM 1374 N N . THR A 1 177 ? 21.359 -5.875 -30.727 1.00 28.84 177 THR A N 1
ATOM 1375 C CA . THR A 1 177 ? 20.453 -5.444 -31.815 1.00 28.84 177 THR A CA 1
ATOM 1376 C C . THR A 1 177 ? 19.548 -6.430 -32.564 1.00 28.84 177 THR A C 1
ATOM 1378 O O . THR A 1 177 ? 20.020 -7.233 -33.360 1.00 28.84 177 THR A O 1
ATOM 1381 N N . GLY A 1 178 ? 18.243 -6.128 -32.481 1.00 30.06 178 GLY A N 1
ATOM 1382 C CA . GLY A 1 178 ? 17.302 -6.119 -33.609 1.00 30.06 178 GLY A CA 1
ATOM 1383 C C . GLY A 1 178 ? 16.390 -7.339 -33.734 1.00 30.06 178 GLY A C 1
ATOM 1384 O O . GLY A 1 178 ? 16.888 -8.429 -33.965 1.00 30.06 178 GLY A O 1
ATOM 1385 N N . ILE A 1 179 ? 15.067 -7.125 -33.645 1.00 27.86 179 ILE A N 1
ATOM 1386 C CA . ILE A 1 179 ? 14.002 -7.571 -34.583 1.00 27.86 179 ILE A CA 1
ATOM 1387 C C . ILE A 1 179 ? 12.616 -7.512 -33.894 1.00 27.86 179 ILE A C 1
ATOM 1389 O O . ILE A 1 179 ? 12.482 -7.665 -32.684 1.00 27.86 179 ILE A O 1
ATOM 1393 N N . ARG A 1 180 ? 11.599 -7.168 -34.697 1.00 27.80 180 ARG A N 1
ATOM 1394 C CA . ARG A 1 180 ? 10.176 -6.934 -34.386 1.00 27.80 180 ARG A CA 1
ATOM 1395 C C . ARG A 1 180 ? 9.359 -8.240 -34.279 1.00 27.80 180 ARG A C 1
ATOM 1397 O O . ARG A 1 180 ? 9.453 -9.051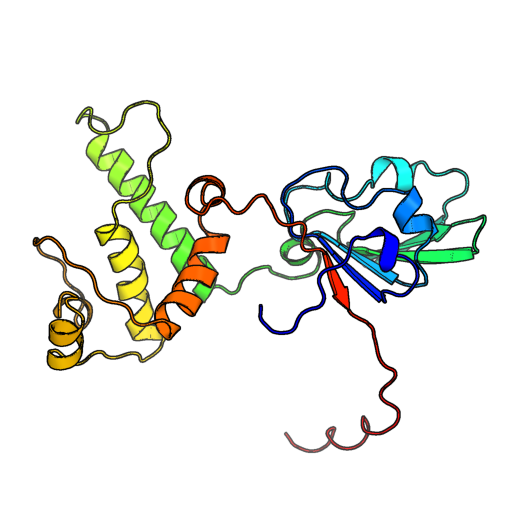 -35.185 1.00 27.80 180 ARG A O 1
ATOM 1404 N N . SER A 1 181 ? 8.440 -8.255 -33.300 1.00 35.66 181 SER A N 1
ATOM 1405 C CA . SER A 1 181 ? 7.020 -8.704 -33.314 1.00 35.66 181 SER A CA 1
ATOM 1406 C C . SER A 1 181 ? 6.636 -10.124 -33.782 1.00 35.66 181 SER A C 1
ATOM 1408 O O . SER A 1 181 ? 6.827 -10.441 -34.950 1.00 35.66 181 SER A O 1
ATOM 1410 N N . LYS A 1 182 ? 5.883 -10.882 -32.960 1.00 32.50 182 LYS A N 1
ATOM 1411 C CA . LYS A 1 182 ? 4.407 -11.058 -33.049 1.00 32.50 182 LYS A CA 1
ATOM 1412 C C . LYS A 1 182 ? 3.855 -11.949 -31.915 1.00 32.50 182 LYS A C 1
ATOM 1414 O O . LYS A 1 182 ? 4.601 -12.658 -31.258 1.00 32.50 182 LYS A O 1
ATOM 1419 N N . GLU A 1 183 ? 2.552 -11.795 -31.690 1.00 38.81 183 GLU A N 1
ATOM 1420 C CA . GLU A 1 183 ? 1.658 -12.295 -30.629 1.00 38.81 183 GLU A CA 1
ATOM 1421 C C . GLU A 1 183 ? 1.743 -13.795 -30.267 1.00 38.81 183 GLU A C 1
ATOM 1423 O O . GLU A 1 183 ? 2.017 -14.629 -31.124 1.00 38.81 183 GLU A O 1
ATOM 1428 N N . GLY A 1 184 ? 1.360 -14.135 -29.024 1.00 34.50 184 GLY A N 1
ATOM 1429 C CA . GLY A 1 184 ? 0.961 -15.493 -28.614 1.00 34.50 184 GLY A CA 1
ATOM 1430 C C . GLY A 1 184 ? 1.121 -15.751 -27.110 1.00 34.50 184 GLY A C 1
ATOM 1431 O O . GLY A 1 184 ? 2.202 -15.549 -26.581 1.00 34.50 184 GLY A O 1
ATOM 1432 N N . LYS A 1 185 ? 0.038 -16.152 -26.432 1.00 39.06 185 LYS A N 1
ATOM 1433 C CA . LYS A 1 185 ? -0.190 -16.116 -24.971 1.00 39.06 185 LYS A CA 1
ATOM 1434 C C . LYS A 1 185 ? 0.406 -17.307 -24.204 1.00 39.06 185 LYS A C 1
ATOM 1436 O O . LYS A 1 185 ? 0.165 -18.447 -24.592 1.00 39.06 185 LYS A O 1
ATOM 1441 N N . ASP A 1 186 ? 1.018 -17.034 -23.047 1.00 37.06 186 ASP A N 1
ATOM 1442 C CA . ASP A 1 186 ? 1.186 -18.001 -21.949 1.00 37.06 186 ASP A CA 1
ATOM 1443 C C . ASP A 1 186 ? 0.835 -17.328 -20.604 1.00 37.06 186 ASP A C 1
ATOM 1445 O O . ASP A 1 186 ? 1.545 -16.4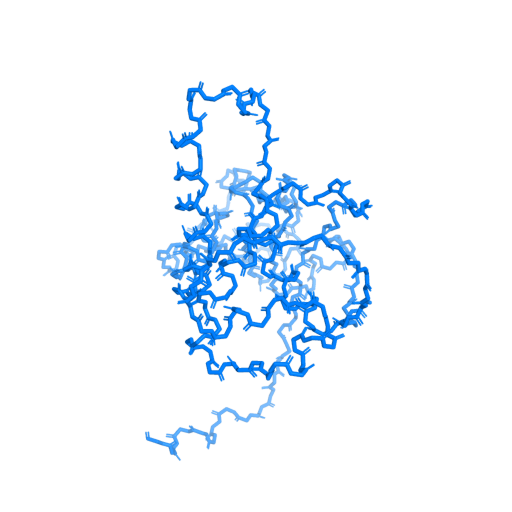61 -20.090 1.00 37.06 186 ASP A O 1
ATOM 1449 N N . SER A 1 187 ? -0.322 -17.702 -20.058 1.00 36.41 187 SER A N 1
ATOM 1450 C CA . SER A 1 187 ? -1.061 -16.973 -19.018 1.00 36.41 187 SER A CA 1
ATOM 1451 C C . SER A 1 187 ? -0.504 -17.123 -17.596 1.00 36.41 187 SER A C 1
ATOM 1453 O O . SER A 1 187 ? -1.031 -16.525 -16.658 1.00 36.41 187 SER A O 1
ATOM 1455 N N . ARG A 1 188 ? 0.541 -17.937 -17.388 1.00 32.78 188 ARG A N 1
ATOM 1456 C CA . ARG A 1 188 ? 1.179 -18.112 -16.065 1.00 32.78 188 ARG A CA 1
ATOM 1457 C C . ARG A 1 188 ? 2.378 -17.193 -15.850 1.00 32.78 188 ARG A C 1
ATOM 1459 O O . ARG A 1 188 ? 2.569 -16.709 -14.737 1.00 32.78 188 ARG A O 1
ATOM 1466 N N . LEU A 1 189 ? 3.145 -16.912 -16.905 1.00 35.31 189 LEU A N 1
ATOM 1467 C CA . LEU A 1 189 ? 4.213 -15.909 -16.860 1.00 35.31 189 LEU A CA 1
ATOM 1468 C C . LEU A 1 189 ? 3.643 -14.485 -16.853 1.00 35.31 189 LEU A C 1
ATOM 1470 O O . LEU A 1 189 ? 4.210 -13.611 -16.201 1.00 35.31 189 LEU A O 1
ATOM 1474 N N . GLU A 1 190 ? 2.504 -14.271 -17.527 1.00 33.31 190 GLU A N 1
ATOM 1475 C CA . GLU A 1 190 ? 1.774 -13.001 -17.481 1.00 33.31 190 GLU A CA 1
ATOM 1476 C C . GLU A 1 190 ? 1.409 -12.628 -16.043 1.00 33.31 190 GLU A C 1
ATOM 1478 O O . GLU A 1 190 ? 1.738 -11.527 -15.640 1.00 33.31 190 GLU A O 1
ATOM 1483 N N . HIS A 1 191 ? 0.878 -13.532 -15.213 1.00 33.28 191 HIS A N 1
ATOM 1484 C CA . HIS A 1 191 ? 0.525 -13.195 -13.825 1.00 33.28 191 HIS A CA 1
ATOM 1485 C C . HIS A 1 191 ? 1.717 -12.766 -12.951 1.00 33.28 191 HIS A C 1
ATOM 1487 O O . HIS A 1 191 ? 1.599 -11.806 -12.190 1.00 33.28 191 HIS A O 1
ATOM 1493 N N . TYR A 1 192 ? 2.881 -13.413 -13.084 1.00 34.31 192 TYR A N 1
ATOM 1494 C CA . TYR A 1 192 ? 4.086 -13.014 -12.341 1.00 34.31 192 TYR A CA 1
ATOM 1495 C C . TYR A 1 192 ? 4.653 -11.674 -12.828 1.00 34.31 192 TYR A C 1
ATOM 1497 O O . TYR A 1 192 ? 5.041 -10.828 -12.021 1.00 34.31 192 TYR A O 1
ATOM 1505 N N . LEU A 1 193 ? 4.665 -11.452 -14.145 1.00 32.09 193 LEU A N 1
ATOM 1506 C CA . LEU A 1 193 ? 5.118 -10.192 -14.735 1.00 32.09 193 LEU A CA 1
ATOM 1507 C C . LEU A 1 193 ? 4.127 -9.051 -14.484 1.00 32.09 193 LEU A C 1
ATOM 1509 O O . LEU A 1 193 ? 4.550 -7.918 -14.293 1.00 32.09 193 LEU A O 1
ATOM 1513 N N . GLN A 1 194 ? 2.829 -9.341 -14.428 1.00 30.41 194 GLN A N 1
ATOM 1514 C CA . GLN A 1 194 ? 1.748 -8.382 -14.216 1.00 30.41 194 GLN A CA 1
ATOM 1515 C C . GLN A 1 194 ? 1.653 -7.964 -12.747 1.00 30.41 194 GLN A C 1
ATOM 1517 O O . GLN A 1 194 ? 1.449 -6.782 -12.489 1.00 30.41 194 GLN A O 1
ATOM 1522 N N . GLY A 1 195 ? 1.944 -8.866 -11.798 1.00 31.72 195 GLY A N 1
ATOM 1523 C CA . GLY A 1 195 ? 2.160 -8.515 -10.388 1.00 31.72 195 GLY A CA 1
ATOM 1524 C C . GLY A 1 195 ? 3.389 -7.620 -10.169 1.00 31.72 195 GLY A C 1
ATOM 1525 O O . GLY A 1 195 ? 3.326 -6.666 -9.397 1.00 31.72 195 GLY A O 1
ATOM 1526 N N . MET A 1 196 ? 4.483 -7.851 -10.910 1.00 31.94 196 MET A N 1
ATOM 1527 C CA . MET A 1 196 ? 5.654 -6.956 -10.915 1.00 31.94 196 MET A CA 1
ATOM 1528 C C . MET A 1 196 ? 5.375 -5.607 -11.599 1.00 31.94 196 MET A C 1
ATOM 1530 O O . MET A 1 196 ? 5.844 -4.575 -11.127 1.00 31.94 196 MET A O 1
ATOM 1534 N N . LEU A 1 197 ? 4.611 -5.589 -12.697 1.00 32.06 197 LEU A N 1
ATOM 1535 C CA . LEU A 1 197 ? 4.261 -4.373 -13.443 1.00 32.06 197 LEU A CA 1
ATOM 1536 C C . LEU A 1 197 ? 3.301 -3.457 -12.672 1.00 32.06 197 LEU A C 1
ATOM 1538 O O . LEU A 1 197 ? 3.418 -2.238 -12.801 1.00 32.06 197 LEU A O 1
ATOM 1542 N N . PHE A 1 198 ? 2.388 -4.027 -11.874 1.00 31.59 198 PHE A N 1
ATOM 1543 C CA . PHE A 1 198 ? 1.402 -3.277 -11.084 1.00 31.59 198 PHE A CA 1
ATOM 1544 C C . PHE A 1 198 ? 2.074 -2.334 -10.073 1.00 31.59 198 PHE A C 1
ATOM 1546 O O . PHE A 1 198 ? 1.632 -1.207 -9.884 1.00 31.59 198 PHE A O 1
ATOM 1553 N N . PHE A 1 199 ? 3.210 -2.749 -9.502 1.00 35.50 199 PHE A N 1
ATOM 1554 C CA . PHE A 1 199 ? 3.992 -1.942 -8.556 1.00 35.50 199 PHE A CA 1
ATOM 1555 C C . PHE A 1 199 ? 4.928 -0.914 -9.217 1.00 35.50 199 PHE A C 1
ATOM 1557 O O . PHE A 1 199 ? 5.440 -0.020 -8.545 1.00 35.50 199 PHE A O 1
ATOM 1564 N N . LEU A 1 200 ? 5.181 -1.023 -10.526 1.00 34.56 200 LEU A N 1
ATOM 1565 C CA . LEU A 1 200 ? 6.225 -0.257 -11.218 1.00 34.56 200 LEU A CA 1
ATOM 1566 C C . LEU A 1 200 ? 5.717 0.960 -12.000 1.00 34.56 200 LEU A C 1
ATOM 1568 O O . LEU A 1 200 ? 6.538 1.730 -12.508 1.00 34.56 200 LEU A O 1
ATOM 1572 N N . ASN A 1 201 ? 4.401 1.154 -12.149 1.00 30.97 201 ASN A N 1
ATOM 1573 C CA . ASN A 1 201 ? 3.880 2.233 -12.990 1.00 30.97 201 ASN A CA 1
ATOM 1574 C C . ASN A 1 201 ? 2.455 2.683 -12.586 1.00 30.97 201 ASN A C 1
ATOM 1576 O O . ASN A 1 201 ? 1.489 2.005 -12.930 1.00 30.97 201 ASN A O 1
ATOM 1580 N N . PRO A 1 202 ? 2.291 3.872 -11.969 1.00 35.06 202 PRO A N 1
ATOM 1581 C CA . PRO A 1 202 ? 0.983 4.432 -11.594 1.00 35.06 202 PRO A CA 1
ATOM 1582 C C . PRO A 1 202 ? 0.079 4.810 -12.783 1.00 35.06 202 PRO A C 1
ATOM 1584 O O . PRO A 1 202 ? -0.979 5.389 -12.597 1.00 35.06 202 PRO A O 1
ATOM 1587 N N . SER A 1 203 ? 0.510 4.589 -14.033 1.00 37.38 203 SER A N 1
ATOM 1588 C CA . SER A 1 203 ? -0.267 4.916 -15.241 1.00 37.38 203 SER A CA 1
ATOM 1589 C C . SER A 1 203 ? -0.952 3.705 -15.896 1.00 37.38 203 SER A C 1
ATOM 1591 O O . SER A 1 203 ? -1.485 3.851 -17.001 1.00 37.38 203 SER A O 1
ATOM 1593 N N . TYR A 1 204 ? -0.956 2.524 -15.260 1.00 41.56 204 TYR A N 1
ATOM 1594 C CA . TYR A 1 204 ? -1.644 1.330 -15.787 1.00 41.56 204 TYR A CA 1
ATOM 1595 C C . TYR A 1 204 ? -3.181 1.451 -15.811 1.00 41.56 204 TYR A C 1
ATOM 1597 O O . TYR A 1 204 ? -3.824 0.757 -16.602 1.00 41.56 204 TYR A O 1
ATOM 1605 N N . ASP A 1 205 ? -3.754 2.408 -15.076 1.00 38.34 205 ASP A N 1
ATOM 1606 C CA . ASP A 1 205 ? -5.201 2.662 -14.964 1.00 38.34 205 ASP A CA 1
ATOM 1607 C C . ASP A 1 205 ? -5.909 2.918 -16.304 1.00 38.34 205 ASP A C 1
ATOM 1609 O O . ASP A 1 205 ? -7.086 2.608 -16.479 1.00 38.34 205 ASP A O 1
ATOM 1613 N N . LYS A 1 206 ? -5.207 3.477 -17.300 1.00 32.78 206 LYS A N 1
ATOM 1614 C CA . LYS A 1 206 ? -5.832 3.883 -18.575 1.00 32.78 206 LYS A CA 1
ATOM 1615 C C . LYS A 1 206 ? -5.860 2.799 -19.653 1.00 32.78 206 LYS A C 1
ATOM 1617 O O . LYS A 1 206 ? -6.573 2.970 -20.638 1.00 32.78 206 LYS A O 1
ATOM 1622 N N . LEU A 1 207 ? -5.089 1.719 -19.513 1.00 32.34 207 LEU A N 1
ATOM 1623 C CA . LEU A 1 207 ? -4.888 0.735 -20.590 1.00 32.34 207 LEU A CA 1
ATOM 1624 C C . LEU A 1 207 ? -5.844 -0.463 -20.537 1.00 32.34 207 LEU A C 1
ATOM 1626 O O . LEU A 1 207 ? -6.059 -1.089 -21.571 1.00 32.34 207 LEU A O 1
ATOM 1630 N N . PHE A 1 208 ? -6.458 -0.745 -19.384 1.00 31.70 208 PHE A N 1
ATOM 1631 C CA . PHE A 1 208 ? -7.373 -1.884 -19.219 1.00 31.70 208 PHE A CA 1
ATOM 1632 C C . PHE A 1 208 ? -8.816 -1.502 -18.867 1.00 31.70 208 PHE A C 1
ATOM 1634 O O . PHE A 1 208 ? -9.641 -2.390 -18.678 1.00 31.70 208 PHE A O 1
ATOM 1641 N N . GLY A 1 209 ? -9.151 -0.207 -18.790 1.00 26.05 209 GLY A N 1
ATOM 1642 C CA . GLY A 1 209 ? -10.513 0.224 -18.443 1.00 26.05 209 GLY A CA 1
ATOM 1643 C C . GLY A 1 209 ? -10.977 -0.266 -17.066 1.00 26.05 209 GLY A C 1
ATOM 1644 O O . GLY A 1 209 ? -12.174 -0.289 -16.792 1.00 26.05 209 GLY A O 1
ATOM 1645 N N . VAL A 1 210 ? -10.037 -0.662 -16.206 1.00 31.73 210 VAL A N 1
ATOM 1646 C CA . VAL A 1 210 ? -10.313 -1.001 -14.817 1.00 31.73 210 VAL A CA 1
ATOM 1647 C C . VAL A 1 210 ? -10.311 0.333 -14.084 1.00 31.73 210 VAL A C 1
ATOM 1649 O O . VAL A 1 210 ? -9.258 0.895 -13.798 1.00 31.73 210 VAL A O 1
ATOM 1652 N N . SER A 1 211 ? -11.508 0.887 -13.860 1.00 29.47 211 SER A N 1
ATOM 1653 C CA . SER A 1 211 ? -11.727 1.878 -12.795 1.00 29.47 211 SER A CA 1
ATOM 1654 C C . SER A 1 211 ? -10.975 1.401 -11.553 1.00 29.47 211 SER A C 1
ATOM 1656 O O . SER A 1 211 ? -11.008 0.189 -11.347 1.00 29.47 211 SER A O 1
ATOM 1658 N N . PRO A 1 212 ? -10.329 2.265 -10.742 1.00 33.00 212 PRO A N 1
ATOM 1659 C CA . PRO A 1 212 ? -9.691 1.844 -9.499 1.00 33.00 212 PRO A CA 1
ATOM 1660 C C . PRO A 1 212 ? -10.734 1.103 -8.667 1.00 33.00 212 PRO A C 1
ATOM 1662 O O . PRO A 1 212 ? -11.610 1.693 -8.038 1.00 33.00 212 PRO A O 1
ATOM 1665 N N . SER A 1 213 ? -10.734 -0.219 -8.787 1.00 31.62 213 SER A N 1
ATOM 1666 C CA . SER A 1 213 ? -11.635 -1.084 -8.063 1.00 31.62 213 SER A CA 1
ATOM 1667 C C . SER A 1 213 ? -11.042 -1.108 -6.675 1.00 31.62 213 SER A C 1
ATOM 1669 O O . SER A 1 213 ? -9.979 -1.667 -6.438 1.00 31.62 213 SER A O 1
ATOM 1671 N N . MET A 1 214 ? -11.705 -0.334 -5.830 1.00 38.59 214 MET A N 1
ATOM 1672 C CA . MET A 1 214 ? -11.576 -0.194 -4.396 1.00 38.59 214 MET A CA 1
ATOM 1673 C C . MET A 1 214 ? -11.376 -1.572 -3.753 1.00 38.59 214 MET A C 1
ATOM 1675 O O . MET A 1 214 ? -12.339 -2.265 -3.445 1.00 38.59 214 MET A O 1
ATOM 1679 N N . PHE A 1 215 ? -10.126 -2.005 -3.598 1.00 43.62 215 PHE A N 1
ATOM 1680 C CA . PHE A 1 215 ? -9.818 -3.225 -2.865 1.00 43.62 215 PHE A CA 1
ATOM 1681 C C . PHE A 1 215 ? -9.349 -2.825 -1.473 1.00 43.62 215 PHE A C 1
ATOM 1683 O O . PHE A 1 215 ? -8.197 -2.450 -1.250 1.00 43.62 215 PHE A O 1
ATOM 1690 N N . ILE A 1 216 ? -10.284 -2.887 -0.532 1.00 55.19 216 ILE A N 1
ATOM 1691 C CA . ILE A 1 216 ? -9.942 -3.043 0.873 1.00 55.19 216 ILE A CA 1
ATOM 1692 C C . ILE A 1 216 ? -9.771 -4.543 1.074 1.00 55.19 216 ILE A C 1
ATOM 1694 O O . ILE A 1 216 ? -10.714 -5.308 0.867 1.00 55.19 216 ILE A O 1
ATOM 1698 N N . VAL A 1 217 ? -8.562 -4.985 1.420 1.00 58.75 217 VAL A N 1
ATOM 1699 C CA . VAL A 1 217 ? -8.374 -6.387 1.807 1.00 58.75 217 VAL A CA 1
ATOM 1700 C C . VAL A 1 217 ? -8.901 -6.521 3.221 1.00 58.75 217 VAL A C 1
ATOM 1702 O O . VAL A 1 217 ? -8.393 -5.882 4.144 1.00 58.75 217 VAL A O 1
ATOM 1705 N N . ILE A 1 218 ? -9.948 -7.328 3.353 1.00 61.19 218 ILE A N 1
ATOM 1706 C CA . ILE A 1 218 ? -10.669 -7.527 4.599 1.00 61.19 218 ILE A CA 1
ATOM 1707 C C . ILE A 1 218 ? -10.426 -8.946 5.078 1.00 61.19 218 ILE A C 1
ATOM 1709 O O . ILE A 1 218 ? -10.877 -9.914 4.468 1.00 61.19 218 ILE A O 1
ATOM 1713 N N . GLY A 1 219 ? -9.671 -9.054 6.168 1.00 54.72 219 GLY A N 1
ATOM 1714 C CA . GLY A 1 219 ? -9.430 -10.315 6.856 1.00 54.72 219 GLY A CA 1
ATOM 1715 C C . GLY A 1 219 ? -10.407 -10.496 8.012 1.00 54.72 219 GLY A C 1
ATOM 1716 O O . GLY A 1 219 ? -10.707 -9.533 8.724 1.00 54.72 219 GLY A O 1
ATOM 1717 N N . ARG A 1 220 ? -10.869 -11.732 8.220 1.00 52.44 220 ARG A N 1
ATOM 1718 C CA . ARG A 1 220 ? -11.476 -12.162 9.481 1.00 52.44 220 ARG A CA 1
ATOM 1719 C C . ARG A 1 220 ? -10.480 -13.062 10.201 1.00 52.44 220 ARG A C 1
ATOM 1721 O O . ARG A 1 220 ? -9.966 -14.000 9.595 1.00 52.44 220 ARG A O 1
ATOM 1728 N N . LEU A 1 221 ? -10.186 -12.767 11.461 1.00 47.06 221 LEU A N 1
ATOM 1729 C CA . LEU A 1 221 ? -9.418 -13.674 12.307 1.00 47.06 221 LEU A CA 1
ATOM 1730 C C . LEU A 1 221 ? -10.400 -14.730 12.816 1.00 47.06 221 LEU A C 1
ATOM 1732 O O . LEU A 1 221 ? -11.251 -14.444 13.656 1.00 47.06 221 LEU A O 1
ATOM 1736 N N . GLU A 1 222 ? -10.343 -15.935 12.257 1.00 37.25 222 GLU A N 1
ATOM 1737 C CA . GLU A 1 222 ? -11.011 -17.079 12.871 1.00 37.25 222 GLU A CA 1
ATOM 1738 C C . GLU A 1 222 ? -10.162 -17.540 14.060 1.00 37.25 222 GLU A C 1
ATOM 1740 O O . GLU A 1 222 ? -8.957 -17.757 13.922 1.00 37.25 222 GLU A O 1
ATOM 1745 N N . GLU A 1 223 ? -10.773 -17.661 15.241 1.00 34.84 223 GLU A N 1
ATOM 1746 C CA . GLU A 1 223 ? -10.150 -18.341 16.375 1.00 34.84 223 GLU A CA 1
ATOM 1747 C C . GLU A 1 223 ? -9.953 -19.811 15.993 1.00 34.84 223 GLU A C 1
ATOM 1749 O O . GLU A 1 223 ? -10.858 -20.637 16.114 1.00 34.84 223 GLU A O 1
ATOM 1754 N N . SER A 1 224 ? -8.764 -20.154 15.502 1.00 36.25 224 SER A N 1
ATOM 1755 C CA . SER A 1 224 ? -8.338 -21.543 15.414 1.00 36.25 224 SER A CA 1
ATOM 1756 C C . SER A 1 224 ? -8.082 -22.042 16.837 1.00 36.25 224 SER A C 1
ATOM 1758 O O . SER A 1 224 ? -6.974 -21.914 17.364 1.00 36.25 224 SER A O 1
ATOM 1760 N N . GLY A 1 225 ? -9.125 -22.566 17.479 1.00 36.19 225 GLY A N 1
ATOM 1761 C CA . GLY A 1 225 ? -8.971 -23.434 18.639 1.00 36.19 225 GLY A CA 1
ATOM 1762 C C . GLY A 1 225 ? -8.086 -24.628 18.270 1.00 36.19 225 GLY A C 1
ATOM 1763 O O . GLY A 1 225 ? -8.283 -25.242 17.224 1.00 36.19 225 GLY A O 1
ATOM 1764 N N . ASP A 1 226 ? -7.116 -24.912 19.138 1.00 40.44 226 ASP A N 1
ATOM 1765 C CA . ASP A 1 226 ? -6.225 -26.077 19.152 1.00 40.44 226 ASP A CA 1
ATOM 1766 C C . ASP A 1 226 ? -5.316 -26.292 17.927 1.00 40.44 226 ASP A C 1
ATOM 1768 O O . ASP A 1 226 ? -5.732 -26.858 16.920 1.00 40.44 226 ASP A O 1
ATOM 1772 N N . ASN A 1 227 ? -4.030 -25.911 18.060 1.00 32.12 227 ASN A N 1
ATOM 1773 C CA . ASN A 1 227 ? -2.841 -26.705 17.647 1.00 32.12 227 ASN A CA 1
ATOM 1774 C C . ASN A 1 227 ? -1.487 -25.947 17.712 1.00 32.12 227 ASN A C 1
ATOM 1776 O O . ASN A 1 227 ? -0.525 -26.332 17.048 1.00 32.12 227 ASN A O 1
ATOM 1780 N N . LEU A 1 228 ? -1.349 -24.897 18.528 1.00 32.44 228 LEU A N 1
ATOM 1781 C CA . LEU A 1 228 ? -0.099 -24.117 18.611 1.00 32.44 228 LEU A CA 1
ATOM 1782 C C . LEU A 1 228 ? 0.987 -24.680 19.556 1.00 32.44 228 LEU A C 1
ATOM 1784 O O . LEU A 1 228 ? 2.041 -24.068 19.680 1.00 32.44 228 LEU A O 1
ATOM 1788 N N . GLU A 1 229 ? 0.806 -25.863 20.156 1.00 30.86 229 GLU A N 1
ATOM 1789 C CA . GLU A 1 229 ? 1.783 -26.443 21.106 1.00 30.86 229 GLU A CA 1
ATOM 1790 C C . GLU A 1 229 ? 2.669 -27.589 20.570 1.00 30.86 229 GLU A C 1
ATOM 1792 O O . GLU A 1 229 ? 3.377 -28.212 21.353 1.00 30.86 229 GLU A O 1
ATOM 1797 N N . ARG A 1 230 ? 2.708 -27.898 19.262 1.00 32.16 230 ARG A N 1
ATOM 1798 C CA . ARG A 1 230 ? 3.507 -29.056 18.774 1.00 32.16 230 ARG A CA 1
ATOM 1799 C C . ARG A 1 230 ? 4.751 -28.796 17.929 1.00 32.16 230 ARG A C 1
ATOM 1801 O O . ARG A 1 230 ? 5.429 -29.764 17.617 1.00 32.16 230 ARG A O 1
ATOM 1808 N N . ASN A 1 231 ? 5.121 -27.553 17.625 1.00 30.56 231 ASN A N 1
ATOM 1809 C CA . ASN A 1 231 ? 6.281 -27.294 16.751 1.00 30.56 231 ASN A CA 1
ATOM 1810 C C . ASN A 1 231 ? 7.409 -26.467 17.396 1.00 30.56 231 ASN A C 1
ATOM 1812 O O . ASN A 1 231 ? 8.166 -25.819 16.683 1.00 30.56 231 ASN A O 1
ATOM 1816 N N . ALA A 1 232 ? 7.553 -26.494 18.725 1.00 32.06 232 ALA A N 1
ATOM 1817 C CA . ALA A 1 232 ? 8.669 -25.836 19.421 1.00 32.06 232 ALA A CA 1
ATOM 1818 C C . ALA A 1 232 ? 9.879 -26.755 19.708 1.00 32.06 232 ALA A C 1
ATOM 1820 O O . ALA A 1 232 ? 10.825 -26.325 20.358 1.00 32.06 232 ALA A O 1
ATOM 1821 N N . GLU A 1 233 ? 9.896 -27.990 19.198 1.00 33.12 233 GLU A N 1
ATOM 1822 C CA . GLU A 1 233 ? 11.063 -28.880 19.265 1.00 33.12 233 GLU A CA 1
ATOM 1823 C C . GLU A 1 233 ? 11.291 -29.549 17.904 1.00 33.12 233 GLU A C 1
ATOM 1825 O O . GLU A 1 233 ? 10.828 -30.660 17.670 1.00 33.12 233 GLU A O 1
ATOM 1830 N N . MET A 1 234 ? 11.948 -28.840 16.984 1.00 32.94 234 MET A N 1
ATOM 1831 C CA . MET A 1 234 ? 12.825 -29.382 15.932 1.00 32.94 234 MET A CA 1
ATOM 1832 C C . MET A 1 234 ? 13.331 -28.223 15.057 1.00 32.94 234 MET A C 1
ATOM 1834 O O . MET A 1 234 ? 12.699 -27.881 14.064 1.00 32.94 234 MET A O 1
ATOM 1838 N N . GLU A 1 235 ? 14.437 -27.605 15.481 1.00 32.12 235 GLU A N 1
ATOM 1839 C CA . GLU A 1 235 ? 15.621 -27.202 14.687 1.00 32.12 235 GLU A CA 1
ATOM 1840 C C . GLU A 1 235 ? 16.616 -26.441 15.575 1.00 32.12 235 GLU A C 1
ATOM 1842 O O . GLU A 1 235 ? 16.224 -25.429 16.198 1.00 32.12 235 GLU A O 1
#